Protein AF-A0A7S3SEY8-F1 (afdb_monomer)

Solvent-accessible surface area (backbone atoms only — not comparable to full-atom values): 10402 Å² total; per-residue (Å²): 142,84,90,78,82,76,70,74,65,59,60,56,53,54,56,50,50,53,52,50,51,50,54,51,48,56,42,51,52,51,42,38,56,40,55,75,61,44,50,60,60,82,94,43,72,36,66,86,46,73,69,23,38,51,37,48,41,54,36,39,53,42,51,52,50,37,36,57,74,66,63,53,74,80,52,78,58,72,66,57,74,76,48,55,73,80,64,38,70,77,48,90,78,73,65,93,74,75,49,58,66,61,56,49,56,34,71,59,67,52,61,45,51,72,57,99,86,44,80,42,68,53,51,73,65,54,52,51,26,16,53,46,28,50,52,31,46,51,53,39,53,53,48,37,53,42,36,61,49,30,73,39,94,85,45,93,51,75,59,71,49,72,66,56,54,51,49,37,51,43,48,30,41,43,24,45,43,58,48,72,101

Structure (mmCIF, N/CA/C/O backbone):
data_AF-A0A7S3SEY8-F1
#
_entry.id   AF-A0A7S3SEY8-F1
#
loop_
_atom_site.group_PDB
_atom_site.id
_atom_site.type_symbol
_atom_site.label_atom_id
_atom_site.label_alt_id
_atom_site.label_comp_id
_atom_site.label_asym_id
_atom_site.label_entity_id
_atom_site.label_seq_id
_atom_site.pdbx_PDB_ins_code
_atom_site.Cartn_x
_atom_site.Cartn_y
_atom_site.Cartn_z
_atom_site.occupancy
_atom_site.B_iso_or_equiv
_atom_site.auth_seq_id
_atom_site.auth_comp_id
_atom_site.auth_asym_id
_atom_site.auth_atom_id
_atom_site.pdbx_PDB_model_num
ATOM 1 N N . SER A 1 1 ? -48.570 -25.914 22.548 1.00 40.97 1 SER A N 1
ATOM 2 C CA . SER A 1 1 ? -47.730 -24.724 22.754 1.00 40.97 1 SER A CA 1
ATOM 3 C C . SER A 1 1 ? -46.275 -25.132 22.751 1.00 40.97 1 SER A C 1
ATOM 5 O O . SER A 1 1 ? -45.859 -25.809 23.677 1.00 40.97 1 SER A O 1
ATOM 7 N N . SER A 1 2 ? -45.524 -24.760 21.717 1.00 42.97 2 SER A N 1
ATOM 8 C CA . SER A 1 2 ? -44.065 -24.890 21.692 1.00 42.97 2 SER A CA 1
ATOM 9 C C . SER A 1 2 ? -43.512 -23.600 21.108 1.00 42.97 2 SER A C 1
ATOM 11 O O . SER A 1 2 ? -43.561 -23.389 19.902 1.00 42.97 2 SER A O 1
ATOM 13 N N . VAL A 1 3 ? -43.067 -22.711 21.992 1.00 48.44 3 VAL A N 1
ATOM 14 C CA . VAL A 1 3 ? -42.270 -21.536 21.642 1.00 48.44 3 VAL A CA 1
ATOM 15 C C . VAL A 1 3 ? -40.830 -21.961 21.896 1.00 48.44 3 VAL A C 1
ATOM 17 O O . VAL A 1 3 ? -40.406 -22.045 23.045 1.00 48.44 3 VAL A O 1
ATOM 20 N N . VAL A 1 4 ? -40.122 -22.358 20.839 1.00 53.72 4 VAL A N 1
ATOM 21 C CA . VAL A 1 4 ? -38.697 -22.697 20.906 1.00 53.72 4 VAL A CA 1
ATOM 22 C C . VAL A 1 4 ? -37.902 -21.460 20.501 1.00 53.72 4 VAL A C 1
ATOM 24 O O . VAL A 1 4 ? -38.115 -20.890 19.436 1.00 53.72 4 VAL A O 1
ATOM 27 N N . SER A 1 5 ? -37.032 -21.054 21.422 1.00 53.69 5 SER A N 1
ATOM 28 C CA . SER A 1 5 ? -36.064 -19.960 21.401 1.00 53.69 5 SER A CA 1
ATOM 29 C C . SER A 1 5 ? -35.460 -19.603 20.037 1.00 53.69 5 SER A C 1
ATOM 31 O O . SER A 1 5 ? -34.609 -20.323 19.526 1.00 53.69 5 SER A O 1
ATOM 33 N N . CYS A 1 6 ? -35.766 -18.399 19.544 1.00 53.47 6 CYS A N 1
ATOM 34 C CA . CYS A 1 6 ? -34.967 -17.695 18.527 1.00 53.47 6 CYS A CA 1
ATOM 35 C C . CYS A 1 6 ? -33.902 -16.755 19.137 1.00 53.47 6 CYS A C 1
ATOM 37 O O . CYS A 1 6 ? -33.170 -16.098 18.406 1.00 53.47 6 CYS A O 1
ATOM 39 N N . GLN A 1 7 ? -33.788 -16.673 20.469 1.00 48.88 7 GLN A N 1
ATOM 40 C CA . GLN A 1 7 ? -32.919 -15.693 21.143 1.00 48.88 7 GLN A CA 1
ATOM 41 C C . GLN A 1 7 ? -31.425 -16.076 21.187 1.00 48.88 7 GLN A C 1
ATOM 43 O O . GLN A 1 7 ? -30.593 -15.211 21.427 1.00 48.88 7 GLN A O 1
ATOM 48 N N . GLY A 1 8 ? -31.060 -17.334 20.906 1.00 45.97 8 GLY A N 1
ATOM 49 C CA . GLY A 1 8 ? -29.668 -17.804 21.005 1.00 45.97 8 GLY A CA 1
ATOM 50 C C . GLY A 1 8 ? -28.777 -17.524 19.787 1.00 45.97 8 GLY A C 1
ATOM 51 O O . GLY A 1 8 ? -27.559 -17.572 19.913 1.00 45.97 8 GLY A O 1
ATOM 52 N N . GLN A 1 9 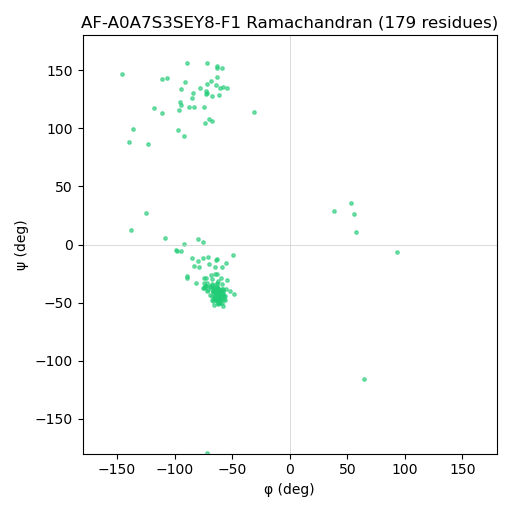? -29.346 -17.233 18.610 1.00 47.66 9 GLN A N 1
ATOM 53 C CA . GLN A 1 9 ? -28.552 -17.031 17.385 1.00 47.66 9 GLN A CA 1
ATOM 54 C C . GLN A 1 9 ? -28.118 -15.573 17.177 1.00 47.66 9 GLN A C 1
ATOM 56 O O . GLN A 1 9 ? -27.047 -15.351 16.627 1.00 47.66 9 GLN A O 1
ATOM 61 N N . ALA A 1 10 ? -28.889 -14.592 17.660 1.00 52.31 10 ALA A N 1
ATOM 62 C CA . ALA A 1 10 ? -28.561 -13.171 17.504 1.00 52.31 10 ALA A CA 1
ATOM 63 C C . ALA A 1 10 ? -27.359 -12.736 18.368 1.00 52.31 10 ALA A C 1
ATOM 65 O O . ALA A 1 10 ? -26.483 -12.019 17.887 1.00 52.31 10 ALA A O 1
ATOM 66 N N . GLN A 1 11 ? -27.264 -13.251 19.602 1.00 53.44 11 GLN A N 1
ATOM 67 C CA . GLN A 1 11 ? -26.202 -12.891 20.555 1.00 53.44 11 GLN A CA 1
ATOM 68 C C . GLN A 1 11 ? -24.804 -13.372 20.125 1.00 53.44 11 GLN A C 1
ATOM 70 O O . GLN A 1 11 ? -23.808 -12.727 20.441 1.00 53.44 11 GLN A O 1
ATOM 75 N N . GLY A 1 12 ? -24.714 -14.481 19.381 1.00 59.81 12 GLY A N 1
ATOM 76 C CA . GLY A 1 12 ? -23.440 -14.980 18.848 1.00 59.81 12 GLY A CA 1
ATOM 77 C C . GLY A 1 12 ? -22.896 -14.127 17.697 1.00 59.81 12 GLY A C 1
ATOM 78 O O . GLY A 1 12 ? -21.691 -13.917 17.600 1.00 59.81 12 GLY A O 1
ATOM 79 N N . THR A 1 13 ? -23.779 -13.592 16.850 1.00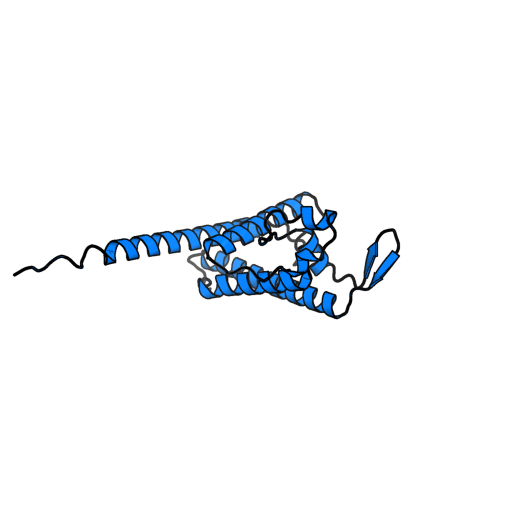 69.94 13 THR A N 1
ATOM 80 C CA . THR A 1 13 ? -23.402 -12.711 15.733 1.00 69.94 13 THR A CA 1
ATOM 81 C C . THR A 1 13 ? -22.947 -11.329 16.187 1.00 69.94 13 THR A C 1
ATOM 83 O O . THR A 1 13 ? -21.971 -10.827 15.640 1.00 69.94 13 THR A O 1
ATOM 86 N N . GLU A 1 14 ? -23.596 -10.734 17.190 1.00 71.50 14 GLU A N 1
ATOM 87 C CA . GLU A 1 14 ? -23.229 -9.402 17.699 1.00 71.50 14 GLU A CA 1
ATOM 88 C C . GLU A 1 14 ? -21.856 -9.418 18.386 1.00 71.50 14 GLU A C 1
ATOM 90 O O . GLU A 1 14 ? -20.984 -8.627 18.033 1.00 71.50 14 GLU A O 1
ATOM 95 N N . ALA A 1 15 ? -21.604 -10.389 19.273 1.00 75.38 15 ALA A N 1
ATOM 96 C CA . ALA A 1 15 ? -20.308 -10.529 19.943 1.00 75.38 15 ALA A CA 1
ATOM 97 C C . ALA A 1 15 ? -19.161 -10.826 18.958 1.00 75.38 15 ALA A C 1
ATOM 99 O O . ALA A 1 15 ? -18.031 -10.371 19.138 1.00 75.38 15 ALA A O 1
ATOM 100 N N . GLN A 1 16 ? -19.443 -11.578 17.890 1.00 74.38 16 GLN A N 1
ATOM 101 C CA . GLN A 1 16 ? -18.453 -11.867 16.857 1.00 74.38 16 GLN A CA 1
ATOM 102 C C . GLN A 1 16 ? -18.179 -10.654 15.958 1.00 74.38 16 GLN A C 1
ATOM 104 O O . GLN A 1 16 ? -17.034 -10.436 15.568 1.00 74.38 16 GLN A O 1
ATOM 109 N N . GLN A 1 17 ? -19.194 -9.840 15.659 1.00 74.75 17 GLN A N 1
ATOM 110 C CA . GLN A 1 17 ? -19.027 -8.580 14.930 1.00 74.75 17 GLN A CA 1
ATOM 111 C C . GLN A 1 17 ? -18.237 -7.549 15.741 1.00 74.75 17 GLN A C 1
ATOM 113 O O . GLN A 1 17 ? -17.359 -6.893 15.187 1.00 74.75 17 GLN A O 1
ATOM 118 N N . GLU A 1 18 ? -18.494 -7.442 17.043 1.00 80.44 18 GLU A N 1
ATOM 119 C CA . GLU A 1 18 ? -17.768 -6.536 17.938 1.00 80.44 18 GLU A CA 1
ATOM 120 C C . GLU A 1 18 ? -16.286 -6.927 18.063 1.00 80.44 18 GLU A C 1
ATOM 122 O O . GLU A 1 18 ? -15.402 -6.073 17.978 1.00 80.44 18 GLU A O 1
ATOM 127 N N . LEU A 1 19 ? -15.995 -8.229 18.160 1.00 82.75 19 LEU A N 1
ATOM 128 C CA . LEU A 1 19 ? -14.622 -8.738 18.168 1.00 82.75 19 LEU A CA 1
ATOM 129 C C . LEU A 1 19 ? -13.883 -8.445 16.854 1.00 82.75 19 LEU A C 1
ATOM 131 O O . LEU A 1 19 ? -12.725 -8.031 16.888 1.00 82.75 19 LEU A O 1
ATOM 135 N N . LEU A 1 20 ? -14.543 -8.648 15.709 1.00 80.25 20 LEU A N 1
ATOM 136 C CA . LEU A 1 20 ? -13.979 -8.332 14.392 1.00 80.25 20 LEU A CA 1
ATOM 137 C C . LEU A 1 20 ? -13.719 -6.832 14.247 1.00 80.25 20 LEU A C 1
ATOM 139 O O . LEU A 1 20 ? -12.658 -6.434 13.779 1.00 80.25 20 LEU A O 1
ATOM 143 N N . HIS A 1 21 ? -14.655 -5.997 14.694 1.00 83.19 21 HIS A N 1
ATOM 144 C CA . HIS A 1 21 ? -14.494 -4.551 14.646 1.00 83.19 21 HIS A CA 1
ATOM 145 C C . HIS A 1 21 ? -13.310 -4.079 15.496 1.00 83.19 21 HIS A C 1
ATOM 147 O O . HIS A 1 21 ? -12.497 -3.284 15.030 1.00 83.19 21 HIS A O 1
ATOM 153 N N . LYS A 1 22 ? -13.158 -4.625 16.708 1.00 86.81 22 LYS A N 1
ATOM 154 C CA . LYS A 1 22 ? -12.003 -4.342 17.566 1.00 86.81 22 LYS A CA 1
ATOM 155 C C . LYS A 1 22 ? -10.687 -4.750 16.903 1.00 86.81 22 LYS A C 1
ATOM 157 O O . LYS A 1 22 ? -9.745 -3.972 16.872 1.00 86.81 22 LYS A O 1
ATOM 162 N N . GLN A 1 23 ? -10.647 -5.943 16.318 1.00 87.19 23 GLN A N 1
ATOM 163 C CA . GLN A 1 23 ? -9.493 -6.440 15.571 1.00 87.19 23 GLN A CA 1
ATOM 164 C C . GLN A 1 23 ? -9.098 -5.523 14.401 1.00 87.19 23 GLN A C 1
ATOM 166 O O . GLN A 1 23 ? -7.910 -5.337 14.141 1.00 87.19 23 GLN A O 1
ATOM 171 N N . GLU A 1 24 ? -10.078 -4.955 13.697 1.00 87.00 24 GLU A N 1
ATOM 172 C CA . GLU A 1 24 ? -9.841 -3.988 12.621 1.00 87.00 24 GLU A CA 1
ATOM 173 C C . GLU A 1 24 ? -9.312 -2.644 13.138 1.00 87.00 24 GLU A C 1
ATOM 175 O O . GLU A 1 24 ? -8.467 -2.040 12.486 1.00 87.00 24 GLU A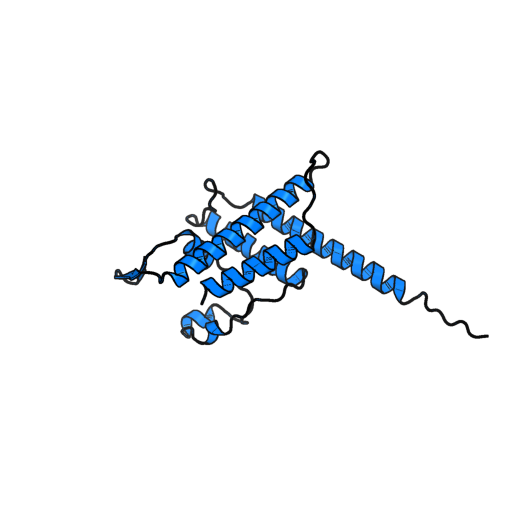 O 1
ATOM 180 N N . ILE A 1 25 ? -9.766 -2.180 14.303 1.00 87.19 25 ILE A N 1
ATOM 181 C CA . ILE A 1 25 ? -9.222 -0.973 14.938 1.00 87.19 25 ILE A CA 1
ATOM 182 C C . ILE A 1 25 ? -7.768 -1.215 15.357 1.00 87.19 25 ILE A C 1
ATOM 184 O O . ILE A 1 25 ? -6.888 -0.468 14.932 1.00 87.19 25 ILE A O 1
ATOM 188 N N . ASP A 1 26 ? -7.504 -2.302 16.089 1.00 89.94 26 ASP A N 1
ATOM 189 C CA . ASP A 1 26 ? -6.174 -2.640 16.611 1.00 89.94 26 ASP A CA 1
ATOM 190 C C . ASP A 1 26 ? -5.120 -2.709 15.483 1.00 89.94 26 ASP A C 1
ATOM 192 O O . ASP A 1 26 ? -3.972 -2.285 15.650 1.00 89.94 26 ASP A O 1
ATOM 196 N N . ILE A 1 27 ? -5.486 -3.237 14.304 1.00 89.94 27 ILE A N 1
ATOM 197 C CA . ILE A 1 27 ? -4.544 -3.343 13.180 1.00 89.94 27 ILE A CA 1
ATOM 198 C C . ILE A 1 27 ? -4.274 -1.996 12.499 1.00 89.94 27 ILE A C 1
ATOM 200 O O . ILE A 1 27 ? -3.151 -1.767 12.048 1.00 89.94 27 ILE A O 1
ATOM 204 N N . VAL A 1 28 ? -5.259 -1.092 12.449 1.00 89.00 28 VAL A N 1
ATOM 205 C CA . VAL A 1 28 ? -5.076 0.263 11.902 1.00 89.00 28 VAL A CA 1
ATOM 206 C C . VAL A 1 28 ? -4.293 1.143 12.877 1.00 89.00 28 VAL A C 1
ATOM 208 O O . VAL A 1 28 ? -3.418 1.891 12.446 1.00 89.00 28 VAL A O 1
ATOM 211 N N . GLU A 1 29 ? -4.513 1.002 14.184 1.00 90.38 29 GLU A N 1
ATOM 212 C CA . GLU A 1 29 ? -3.685 1.651 15.206 1.00 90.38 29 GLU A CA 1
ATOM 213 C C . GLU A 1 29 ? -2.228 1.197 15.102 1.00 90.38 29 GLU A C 1
ATOM 215 O O . GLU A 1 29 ? -1.320 2.022 15.006 1.00 90.38 29 GLU A O 1
ATOM 220 N N . ARG A 1 30 ? -1.992 -0.116 14.991 1.00 90.12 30 ARG A N 1
ATOM 221 C CA . ARG A 1 30 ? -0.646 -0.652 14.759 1.00 90.12 30 ARG A CA 1
ATOM 222 C C . ARG A 1 30 ? -0.023 -0.103 13.475 1.00 90.12 30 ARG A C 1
ATOM 224 O O . ARG A 1 30 ? 1.174 0.183 13.452 1.00 90.12 30 ARG A O 1
ATOM 231 N N . LEU A 1 31 ? -0.807 0.037 12.406 1.00 90.19 31 LEU A N 1
ATOM 232 C CA . LEU A 1 31 ? -0.351 0.632 11.152 1.00 90.19 31 LEU A CA 1
ATOM 233 C C . LEU A 1 31 ? 0.099 2.087 11.358 1.00 90.19 31 LEU A C 1
ATOM 235 O O . LEU A 1 31 ? 1.168 2.470 10.882 1.00 90.19 31 LEU A O 1
ATOM 239 N N . ALA A 1 32 ? -0.681 2.868 12.104 1.00 90.06 32 ALA A N 1
ATOM 240 C CA . ALA A 1 32 ? -0.369 4.250 12.448 1.00 90.06 32 ALA A CA 1
ATOM 241 C C . ALA A 1 32 ? 0.891 4.380 13.316 1.00 90.06 32 ALA A C 1
ATOM 243 O O . ALA A 1 32 ? 1.733 5.243 13.061 1.00 90.06 32 ALA A O 1
ATOM 244 N N . GLU A 1 33 ? 1.083 3.480 14.280 1.00 89.38 33 GLU A N 1
ATOM 245 C CA . GLU A 1 33 ? 2.307 3.421 15.081 1.00 89.38 33 GLU A CA 1
ATOM 246 C C . GLU A 1 33 ? 3.546 3.116 14.232 1.00 89.38 33 GLU A C 1
ATOM 248 O O . GLU A 1 33 ? 4.593 3.734 14.430 1.00 89.38 33 GLU A O 1
ATOM 253 N N . GLN A 1 34 ? 3.453 2.162 13.295 1.00 89.25 34 GLN A N 1
ATOM 254 C CA . GLN A 1 34 ? 4.572 1.848 12.400 1.00 89.25 34 GLN A CA 1
ATOM 255 C C . GLN A 1 34 ? 4.869 3.008 11.451 1.00 89.25 34 GLN A C 1
ATOM 257 O O . GLN A 1 34 ? 6.037 3.313 11.222 1.00 89.25 34 GLN A O 1
ATOM 262 N N . TYR A 1 35 ? 3.835 3.689 10.952 1.00 88.25 35 TYR A N 1
ATOM 263 C CA . TYR A 1 35 ? 4.004 4.892 10.143 1.00 88.25 35 TYR A CA 1
ATOM 264 C C . TYR A 1 35 ? 4.778 5.982 10.899 1.00 88.25 35 TYR A C 1
ATOM 266 O O . TYR A 1 35 ? 5.713 6.561 10.355 1.00 88.25 35 TYR A O 1
ATOM 274 N N . GLY A 1 36 ? 4.466 6.207 12.181 1.00 84.81 36 GLY A N 1
ATOM 275 C CA . GLY A 1 36 ? 5.178 7.173 13.027 1.00 84.81 36 GLY A CA 1
ATOM 276 C C . GLY A 1 36 ? 6.660 6.851 13.277 1.00 84.81 36 GLY A C 1
ATOM 277 O O . GLY A 1 36 ? 7.389 7.704 13.778 1.00 84.81 36 GLY A O 1
ATOM 278 N N . ARG A 1 37 ? 7.117 5.639 12.937 1.00 85.69 37 ARG A N 1
ATOM 279 C CA . ARG A 1 37 ? 8.521 5.206 13.044 1.00 85.69 37 ARG A CA 1
ATOM 280 C C . ARG A 1 37 ? 9.281 5.294 11.725 1.00 85.69 37 ARG A C 1
ATOM 282 O O . ARG A 1 37 ? 10.477 5.007 11.715 1.00 85.69 37 ARG A O 1
ATOM 289 N N . LEU A 1 38 ? 8.614 5.638 10.623 1.00 84.50 38 LEU A N 1
ATOM 290 C CA . LEU A 1 38 ? 9.285 5.776 9.338 1.00 84.50 38 LEU A CA 1
ATOM 291 C C . LEU A 1 38 ? 10.239 6.978 9.380 1.00 84.50 38 LEU A C 1
ATOM 293 O O . LEU A 1 38 ? 9.809 8.079 9.735 1.00 84.50 38 LEU A O 1
ATOM 297 N N . PRO A 1 39 ? 11.517 6.805 9.006 1.00 75.19 39 PRO A N 1
ATOM 298 C CA . PRO A 1 39 ? 12.402 7.934 8.787 1.00 75.19 39 PRO A CA 1
ATOM 299 C C . PRO A 1 39 ? 11.936 8.655 7.520 1.00 75.19 39 PRO A C 1
ATOM 301 O O . PRO A 1 39 ? 12.027 8.135 6.407 1.00 75.19 39 PRO A O 1
ATOM 304 N N . LEU A 1 40 ? 11.356 9.836 7.705 1.00 73.25 40 LEU A N 1
ATOM 305 C CA . LEU A 1 40 ? 10.937 10.704 6.612 1.00 73.25 40 LEU A CA 1
ATOM 306 C C . LEU A 1 40 ? 12.059 11.709 6.340 1.00 73.25 40 LEU A C 1
ATOM 308 O O . LEU A 1 40 ? 12.409 12.493 7.223 1.00 73.25 40 LEU A O 1
ATOM 312 N N . ASP A 1 41 ? 12.603 11.695 5.125 1.00 61.97 41 ASP A N 1
ATOM 313 C CA . ASP A 1 41 ? 13.446 12.775 4.616 1.00 61.97 41 ASP A CA 1
ATOM 314 C C . ASP A 1 41 ? 12.545 13.768 3.866 1.00 61.97 41 ASP A C 1
ATOM 316 O O . ASP A 1 41 ? 12.153 13.576 2.709 1.00 61.97 41 ASP A O 1
ATOM 320 N N . GLY A 1 42 ? 12.087 14.794 4.585 1.00 64.31 42 GLY A N 1
ATOM 321 C CA . GLY A 1 42 ? 11.050 15.698 4.091 1.00 64.31 42 GLY A CA 1
ATOM 322 C C . GLY A 1 42 ? 9.713 14.977 3.872 1.00 64.31 42 GLY A C 1
ATOM 323 O O . GLY A 1 42 ? 9.087 14.524 4.827 1.00 64.31 42 GLY A O 1
ATOM 324 N N . SER A 1 43 ? 9.248 14.913 2.618 1.00 57.50 43 SER A N 1
ATOM 325 C CA . SER A 1 43 ? 8.000 14.234 2.224 1.00 57.50 43 SER A CA 1
ATOM 326 C C . SER A 1 43 ? 8.205 12.817 1.680 1.00 57.50 43 SER A C 1
ATOM 328 O O . SER A 1 43 ? 7.220 12.147 1.377 1.00 57.50 43 SER A O 1
ATOM 330 N N . SER A 1 44 ? 9.455 12.378 1.507 1.00 64.12 44 SER A N 1
ATOM 331 C CA . SER A 1 44 ? 9.790 11.060 0.970 1.00 64.12 44 SER A CA 1
ATOM 332 C C . SER A 1 44 ? 10.304 10.161 2.084 1.00 64.12 44 SER A C 1
ATOM 334 O O . SER A 1 44 ? 10.992 10.611 2.998 1.00 64.12 44 SER A O 1
ATOM 336 N N . THR A 1 45 ? 9.971 8.876 2.030 1.00 68.81 45 THR A N 1
ATOM 337 C CA . THR A 1 45 ? 10.530 7.914 2.978 1.00 68.81 45 THR A CA 1
ATOM 338 C C . THR A 1 45 ? 11.996 7.664 2.640 1.00 68.81 45 THR A C 1
ATOM 340 O O . THR A 1 45 ? 12.320 7.443 1.472 1.00 68.81 45 THR A O 1
ATOM 343 N N . ASP A 1 46 ? 12.877 7.712 3.642 1.00 71.88 46 ASP A N 1
ATOM 344 C CA . ASP A 1 46 ? 14.278 7.344 3.459 1.00 71.88 46 ASP A CA 1
ATOM 345 C C . ASP A 1 46 ? 14.355 5.837 3.187 1.00 71.88 46 ASP A C 1
ATOM 347 O O . ASP A 1 46 ? 14.129 5.008 4.065 1.00 71.88 46 ASP A O 1
ATOM 351 N N . VAL A 1 47 ? 14.620 5.490 1.931 1.00 70.38 47 VAL A N 1
ATOM 352 C CA . VAL A 1 47 ? 14.899 4.125 1.465 1.00 70.38 47 VAL A CA 1
ATOM 353 C C . VAL A 1 47 ? 16.377 3.947 1.101 1.00 70.38 47 VAL A C 1
ATOM 355 O O . VAL A 1 47 ? 16.757 2.901 0.587 1.00 70.38 47 VAL A O 1
ATOM 358 N N . GLY A 1 48 ? 17.219 4.958 1.346 1.00 67.62 48 GLY A N 1
ATOM 359 C CA . GLY A 1 48 ? 18.649 4.922 1.038 1.00 67.62 48 GLY A CA 1
ATOM 360 C C . GLY A 1 48 ? 19.505 4.355 2.173 1.00 67.62 48 GLY A C 1
ATOM 361 O O . GLY A 1 48 ? 20.570 3.797 1.909 1.00 67.62 48 GLY A O 1
ATOM 362 N N . SER A 1 49 ? 19.048 4.475 3.423 1.00 79.19 49 SER A N 1
ATOM 363 C CA . SER A 1 49 ? 19.700 3.889 4.603 1.00 79.19 49 SER A CA 1
ATOM 364 C C . SER A 1 49 ? 19.221 2.460 4.902 1.00 79.19 49 SER A C 1
ATOM 366 O O . SER A 1 49 ? 18.118 2.054 4.521 1.00 79.19 49 SER A O 1
ATOM 368 N N . GLU A 1 50 ? 20.046 1.676 5.608 1.00 82.56 50 GLU A N 1
ATOM 369 C CA . GLU A 1 50 ? 19.675 0.327 6.068 1.00 82.56 50 GLU A CA 1
ATOM 370 C C . GLU A 1 50 ? 18.506 0.394 7.063 1.00 82.56 50 GLU A C 1
ATOM 372 O O . GLU A 1 50 ? 17.543 -0.371 6.962 1.00 82.56 50 GLU A O 1
ATOM 377 N N . GLU A 1 51 ? 18.542 1.373 7.969 1.00 83.06 51 GLU A N 1
ATOM 378 C CA . GLU A 1 51 ? 17.492 1.642 8.947 1.00 83.06 51 GLU A CA 1
ATOM 379 C C . GLU A 1 51 ? 16.173 2.036 8.269 1.00 83.06 51 GLU A C 1
ATOM 381 O O . GLU A 1 51 ? 15.104 1.550 8.651 1.00 83.06 51 GLU A O 1
ATOM 386 N N . GLY A 1 52 ? 16.244 2.873 7.232 1.00 83.56 52 GLY A N 1
ATOM 387 C CA . GLY A 1 52 ? 15.099 3.278 6.426 1.00 83.56 52 GLY A CA 1
ATOM 388 C C . GLY A 1 52 ? 14.464 2.118 5.673 1.00 83.56 52 GLY A C 1
ATOM 389 O O . GLY A 1 52 ? 13.259 1.876 5.794 1.00 83.56 52 GLY A O 1
ATOM 390 N N . CYS A 1 53 ? 15.282 1.306 4.999 1.00 84.31 53 CYS A N 1
ATOM 391 C CA . CYS A 1 53 ? 14.825 0.080 4.349 1.00 84.31 53 CYS A CA 1
ATOM 392 C C . CYS A 1 53 ? 14.121 -0.867 5.330 1.00 84.31 53 CYS A C 1
ATOM 394 O O . CYS A 1 53 ? 13.056 -1.409 5.021 1.00 84.31 53 CYS A O 1
ATOM 396 N N . GLN A 1 54 ? 14.687 -1.058 6.524 1.00 87.31 54 GLN A N 1
ATOM 397 C CA . GLN A 1 54 ? 14.094 -1.916 7.546 1.00 87.31 54 GLN A CA 1
ATOM 398 C C . GLN A 1 54 ? 12.752 -1.363 8.047 1.00 87.31 54 GLN A C 1
ATOM 400 O O . GLN A 1 54 ? 11.778 -2.115 8.148 1.00 87.31 54 GLN A O 1
ATOM 405 N N . ALA A 1 55 ? 12.677 -0.061 8.336 1.00 87.81 55 ALA A N 1
ATOM 406 C CA . ALA A 1 55 ? 11.456 0.592 8.801 1.00 87.81 55 ALA A CA 1
ATOM 407 C C . ALA A 1 55 ? 10.329 0.499 7.761 1.00 87.81 55 ALA A C 1
ATOM 409 O O . ALA A 1 55 ? 9.212 0.088 8.093 1.00 87.81 55 ALA A O 1
ATOM 410 N N . VAL A 1 56 ? 10.635 0.781 6.490 1.00 90.19 56 VAL A N 1
ATOM 411 C CA . VAL A 1 56 ? 9.688 0.622 5.377 1.00 90.19 56 VAL A CA 1
ATOM 412 C C .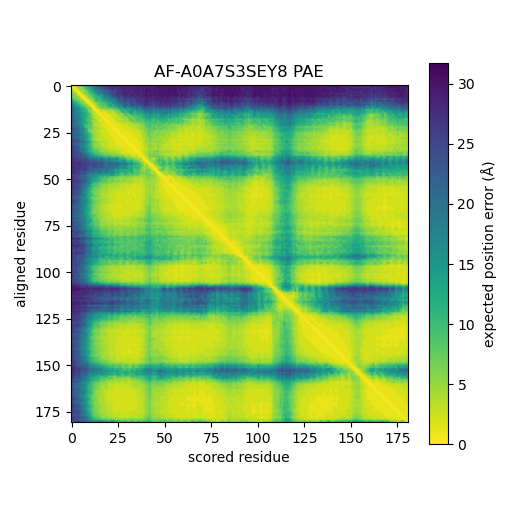 VAL A 1 56 ? 9.249 -0.829 5.244 1.00 90.19 56 VAL A C 1
ATOM 414 O O . VAL A 1 56 ? 8.055 -1.092 5.139 1.00 90.19 56 VAL A O 1
ATOM 417 N N . GLY A 1 57 ? 10.173 -1.789 5.318 1.00 90.75 57 GLY A N 1
ATOM 418 C CA . GLY A 1 57 ? 9.845 -3.214 5.251 1.00 90.75 57 GLY A CA 1
ATOM 419 C C . GLY A 1 57 ? 8.861 -3.660 6.341 1.00 90.75 57 GLY A C 1
ATOM 420 O O . GLY A 1 57 ? 7.905 -4.389 6.060 1.00 90.75 57 GLY A O 1
ATOM 421 N N . MET A 1 58 ? 9.036 -3.181 7.577 1.00 91.06 58 MET A N 1
ATOM 422 C CA . MET A 1 58 ? 8.106 -3.460 8.682 1.00 91.06 58 MET A CA 1
ATOM 423 C C . MET A 1 58 ? 6.731 -2.821 8.463 1.00 91.06 58 MET A C 1
ATOM 425 O O . MET A 1 58 ? 5.700 -3.445 8.742 1.00 91.06 58 MET A O 1
ATOM 429 N N . PHE A 1 59 ? 6.701 -1.594 7.944 1.00 92.81 59 PHE A N 1
ATOM 430 C CA . PHE A 1 59 ? 5.455 -0.907 7.623 1.00 92.81 59 PHE A CA 1
ATOM 431 C C . PHE A 1 59 ? 4.697 -1.602 6.481 1.00 92.81 59 PHE A C 1
ATOM 433 O O . PHE A 1 59 ? 3.510 -1.886 6.624 1.00 92.81 59 PHE A O 1
ATOM 440 N N . LEU A 1 60 ? 5.385 -1.979 5.400 1.00 93.69 60 LEU A N 1
ATOM 441 C CA . LEU A 1 60 ? 4.814 -2.732 4.278 1.00 93.69 60 LEU A CA 1
ATOM 442 C C . LEU A 1 60 ? 4.262 -4.096 4.718 1.00 93.69 60 LEU A C 1
ATOM 444 O O . LEU A 1 60 ? 3.159 -4.474 4.322 1.00 93.69 60 LEU A O 1
ATOM 448 N N . SER A 1 61 ? 4.972 -4.797 5.605 1.00 92.19 61 SER A N 1
ATOM 449 C CA . SER A 1 61 ? 4.478 -6.047 6.202 1.00 92.19 61 SER A CA 1
ATOM 450 C C . SER A 1 61 ? 3.208 -5.817 7.029 1.00 92.19 61 SER A C 1
ATOM 452 O O . SER A 1 61 ? 2.272 -6.613 6.996 1.00 92.19 61 SER A O 1
ATOM 454 N N . SER A 1 62 ? 3.140 -4.699 7.756 1.00 92.88 62 SER A N 1
ATOM 455 C CA . SER A 1 62 ? 1.955 -4.330 8.541 1.00 92.88 62 SER A CA 1
ATOM 456 C C . SER A 1 62 ? 0.768 -3.950 7.649 1.00 92.88 62 SER A C 1
ATOM 458 O O . SER A 1 62 ? -0.363 -4.310 7.970 1.00 92.88 62 SER A O 1
ATOM 460 N N . LEU A 1 63 ? 1.009 -3.305 6.501 1.00 94.25 63 LEU A N 1
ATOM 461 C CA . LEU A 1 63 ? -0.019 -3.054 5.484 1.00 94.25 63 LEU A CA 1
ATOM 462 C C . LEU A 1 63 ? -0.597 -4.345 4.916 1.00 94.25 63 LEU A C 1
ATOM 464 O O . LEU A 1 63 ? -1.807 -4.447 4.710 1.00 94.25 63 LEU A O 1
ATOM 468 N N . GLU A 1 64 ? 0.257 -5.331 4.656 1.00 93.62 64 GLU A N 1
ATOM 469 C CA . GLU A 1 64 ? -0.191 -6.627 4.166 1.00 93.62 64 GLU A CA 1
ATOM 470 C C . GLU A 1 64 ? -1.102 -7.319 5.185 1.00 93.62 64 GLU A C 1
ATOM 472 O O . GLU A 1 64 ? -2.205 -7.745 4.831 1.00 93.62 64 GLU A O 1
ATOM 477 N N . LEU A 1 65 ? -0.683 -7.351 6.454 1.00 92.25 65 LEU A N 1
ATOM 478 C CA . LEU A 1 65 ? -1.477 -7.895 7.556 1.00 92.25 65 LEU A CA 1
ATOM 479 C C . LEU A 1 65 ? -2.809 -7.153 7.717 1.00 92.25 65 LEU A C 1
ATOM 481 O O . LEU A 1 65 ? -3.848 -7.802 7.827 1.00 92.25 65 LEU A O 1
ATOM 485 N N . ALA A 1 66 ? -2.811 -5.818 7.651 1.00 93.62 66 ALA A N 1
ATOM 486 C CA . ALA A 1 66 ? -4.035 -5.017 7.688 1.00 93.62 66 ALA A CA 1
ATOM 487 C C . AL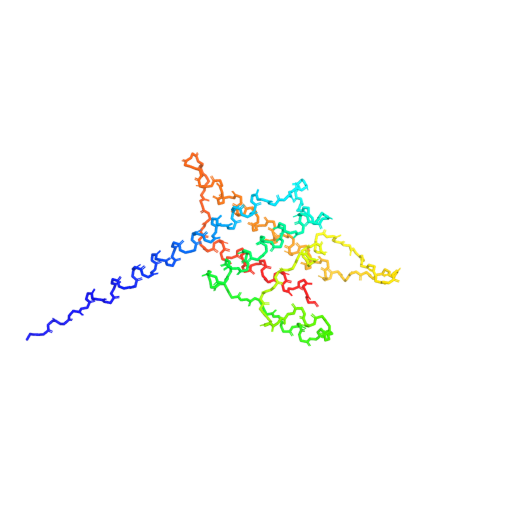A A 1 66 ? -4.989 -5.390 6.547 1.00 93.62 66 ALA A C 1
ATOM 489 O O . ALA A 1 66 ? -6.170 -5.652 6.773 1.00 93.62 66 ALA A O 1
ATOM 490 N N . ALA A 1 67 ? -4.480 -5.505 5.320 1.00 94.44 67 ALA A N 1
ATOM 491 C CA . ALA A 1 67 ? -5.287 -5.895 4.171 1.00 94.44 67 ALA A CA 1
ATOM 492 C C . ALA A 1 67 ? -5.835 -7.330 4.289 1.00 94.44 67 ALA A C 1
ATOM 494 O O . ALA A 1 67 ? -6.961 -7.591 3.864 1.00 94.44 67 ALA A O 1
ATOM 495 N N . GLN A 1 68 ? -5.071 -8.266 4.858 1.00 92.31 68 GLN A N 1
ATOM 496 C CA . GLN A 1 68 ? -5.544 -9.626 5.137 1.00 92.31 68 GLN A CA 1
ATOM 497 C C . GLN A 1 68 ? -6.646 -9.629 6.209 1.00 92.31 68 GLN A C 1
ATOM 499 O O . GLN A 1 68 ? -7.708 -10.213 5.996 1.00 92.31 68 GLN A O 1
ATOM 504 N N . GLN A 1 69 ? -6.424 -8.936 7.326 1.00 92.38 69 GLN A N 1
ATOM 505 C CA . GLN A 1 69 ? -7.333 -8.901 8.471 1.00 92.38 69 GLN A CA 1
ATOM 506 C C . GLN A 1 69 ? -8.653 -8.188 8.156 1.00 92.38 69 GLN A C 1
ATOM 508 O O . GLN A 1 69 ? -9.714 -8.648 8.565 1.00 92.38 69 GLN A O 1
ATOM 513 N N . MET A 1 70 ? -8.609 -7.130 7.343 1.00 91.75 70 MET A N 1
ATOM 514 C CA . MET A 1 70 ? -9.802 -6.428 6.852 1.00 91.75 70 MET A CA 1
ATOM 515 C C . MET A 1 70 ? -10.492 -7.136 5.671 1.00 91.75 70 MET A C 1
ATOM 517 O O . MET A 1 70 ? -11.440 -6.593 5.090 1.00 91.75 70 MET A O 1
ATOM 521 N N . ALA A 1 71 ? -10.013 -8.330 5.295 1.00 92.31 71 ALA A N 1
ATOM 522 C CA . ALA A 1 71 ? -10.500 -9.133 4.176 1.00 92.31 71 ALA A CA 1
ATOM 523 C C . ALA A 1 71 ? -10.540 -8.368 2.840 1.00 92.31 71 ALA A C 1
ATOM 525 O O . ALA A 1 71 ? -11.423 -8.574 2.002 1.00 92.31 71 ALA A O 1
ATOM 526 N N . VAL A 1 72 ? -9.567 -7.480 2.621 1.00 94.06 72 VAL A N 1
ATOM 527 C CA . VAL A 1 72 ? -9.384 -6.813 1.333 1.00 94.06 72 VAL A CA 1
ATOM 528 C C . VAL A 1 72 ? -9.032 -7.880 0.300 1.00 94.06 72 VAL A C 1
ATOM 530 O O . VAL A 1 72 ? -8.241 -8.785 0.570 1.00 94.06 72 VAL A O 1
ATOM 533 N N . ARG A 1 73 ? -9.618 -7.807 -0.897 1.00 92.62 73 ARG A N 1
ATOM 534 C CA . ARG A 1 73 ? -9.301 -8.733 -1.991 1.00 92.62 73 ARG A CA 1
ATOM 535 C C . ARG A 1 73 ? -7.984 -8.336 -2.647 1.00 92.62 73 ARG A C 1
ATOM 537 O O . ARG A 1 73 ? -7.768 -7.162 -2.914 1.00 92.62 73 ARG A O 1
ATOM 544 N N . ALA A 1 74 ? -7.114 -9.311 -2.908 1.00 93.62 74 ALA A N 1
ATOM 545 C CA . ALA A 1 74 ? -5.847 -9.054 -3.582 1.00 93.62 74 ALA A CA 1
ATOM 546 C C . ALA A 1 74 ? -6.046 -8.729 -5.072 1.00 93.62 74 ALA A C 1
ATOM 548 O O . ALA A 1 74 ? -6.834 -9.398 -5.752 1.00 93.62 74 ALA A O 1
ATOM 549 N N . ALA A 1 75 ? -5.312 -7.740 -5.575 1.00 94.44 75 ALA A N 1
ATOM 550 C CA . ALA A 1 75 ? -5.213 -7.443 -6.995 1.00 94.44 75 ALA A CA 1
ATOM 551 C C . ALA A 1 75 ? -4.562 -8.623 -7.753 1.00 94.44 75 ALA A C 1
ATOM 553 O O . ALA A 1 75 ? -3.665 -9.283 -7.206 1.00 94.44 75 ALA A O 1
ATOM 554 N N . PRO A 1 76 ? -4.999 -8.920 -8.994 1.00 91.44 76 PRO A N 1
ATOM 555 C CA . PRO A 1 76 ? -4.463 -10.031 -9.775 1.00 91.44 76 PRO A CA 1
ATOM 556 C C . PRO A 1 76 ? -2.961 -9.890 -10.043 1.00 91.44 76 PRO A C 1
ATOM 558 O O . PRO A 1 76 ? -2.492 -8.837 -10.458 1.00 91.44 76 PRO A O 1
ATOM 561 N N . ARG A 1 77 ? -2.221 -10.987 -9.857 1.00 91.38 77 ARG A N 1
ATOM 562 C CA . ARG A 1 77 ? -0.760 -11.070 -10.052 1.00 91.38 77 ARG A CA 1
ATOM 563 C C . ARG A 1 77 ? -0.358 -12.174 -11.026 1.00 91.38 77 ARG A C 1
ATOM 565 O O . ARG A 1 77 ? 0.730 -12.735 -10.951 1.00 91.38 77 ARG A O 1
ATOM 572 N N . THR A 1 78 ? -1.253 -12.523 -11.949 1.00 88.56 78 THR A N 1
ATOM 573 C CA . THR A 1 78 ? -1.032 -13.602 -12.926 1.00 88.56 78 THR A CA 1
ATOM 574 C C . THR A 1 78 ? 0.140 -13.317 -13.861 1.00 88.56 78 THR A C 1
ATOM 576 O O . THR A 1 78 ? 0.770 -14.262 -14.331 1.00 88.56 78 THR A O 1
ATOM 579 N N . TYR A 1 79 ? 0.485 -12.045 -14.087 1.00 86.44 79 TYR A N 1
ATOM 580 C CA . TYR A 1 79 ? 1.675 -11.658 -14.849 1.00 86.44 79 TYR A CA 1
ATOM 581 C C . TYR A 1 79 ? 2.965 -12.189 -14.221 1.00 86.44 79 TYR A C 1
ATOM 583 O O . TYR A 1 79 ? 3.875 -12.553 -14.950 1.00 86.44 79 TYR A O 1
ATOM 591 N N . ARG A 1 80 ? 3.029 -12.382 -12.894 1.00 88.31 80 ARG A N 1
ATOM 592 C CA . ARG A 1 80 ? 4.228 -12.926 -12.240 1.00 88.31 80 ARG A CA 1
ATOM 593 C C . ARG A 1 80 ? 4.602 -14.321 -12.778 1.00 88.31 80 ARG A C 1
ATOM 595 O O . ARG A 1 80 ? 5.735 -14.768 -12.623 1.00 88.31 80 ARG A O 1
ATOM 602 N N . THR A 1 81 ? 3.672 -15.039 -13.419 1.00 85.69 81 THR A N 1
ATOM 603 C CA . THR A 1 81 ? 3.954 -16.336 -14.060 1.00 85.69 81 THR A CA 1
ATOM 604 C C . THR A 1 81 ? 4.929 -16.230 -15.234 1.00 85.69 81 THR A C 1
ATOM 606 O O . THR A 1 81 ? 5.633 -17.208 -15.509 1.00 85.69 81 THR A O 1
ATOM 609 N N . THR A 1 82 ? 5.018 -15.062 -15.877 1.00 86.38 82 THR A N 1
ATOM 610 C CA . THR A 1 82 ? 5.910 -14.788 -17.014 1.00 86.38 82 THR A CA 1
ATOM 611 C C . THR A 1 82 ? 7.321 -14.391 -16.576 1.00 86.38 82 THR A C 1
ATOM 613 O O . THR A 1 82 ? 8.238 -14.390 -17.397 1.00 86.38 82 THR A O 1
ATOM 616 N N . PHE A 1 83 ? 7.522 -14.108 -15.286 1.00 84.00 83 PHE A N 1
ATOM 617 C CA . PHE A 1 83 ? 8.826 -13.765 -14.735 1.00 84.00 83 PHE A CA 1
ATOM 618 C C . PHE A 1 83 ? 9.838 -14.908 -14.868 1.00 84.00 83 PHE A C 1
ATOM 620 O O . PHE A 1 83 ? 9.496 -16.098 -14.884 1.00 84.00 83 PHE A O 1
ATOM 627 N N . SER A 1 84 ? 11.123 -14.539 -14.910 1.00 83.81 84 SER A N 1
ATOM 628 C CA . SER A 1 84 ? 12.220 -15.508 -14.915 1.00 83.81 84 SER A CA 1
ATOM 629 C C . SER A 1 84 ? 12.167 -16.404 -13.663 1.00 83.81 84 SER A C 1
ATOM 631 O O . SER A 1 84 ? 11.694 -15.965 -12.611 1.00 83.81 84 SER A O 1
ATOM 633 N N . PRO A 1 85 ? 12.661 -17.657 -13.717 1.00 84.00 85 PRO A N 1
ATOM 634 C CA . PRO A 1 85 ? 12.657 -18.553 -12.558 1.00 84.00 85 PRO A CA 1
ATOM 635 C C . PRO A 1 85 ? 13.274 -17.940 -11.291 1.00 84.00 85 PRO A C 1
ATOM 637 O O . PRO A 1 85 ? 12.702 -18.090 -10.215 1.00 84.00 85 PRO A O 1
ATOM 640 N N . ASN A 1 86 ? 14.375 -17.194 -11.436 1.00 78.81 86 ASN A N 1
ATOM 641 C CA . ASN A 1 86 ? 15.064 -16.529 -10.325 1.00 78.81 86 ASN A CA 1
ATOM 642 C C . ASN A 1 86 ? 14.231 -15.402 -9.704 1.00 78.81 86 ASN A C 1
ATOM 644 O O . ASN A 1 86 ? 14.306 -15.161 -8.506 1.00 78.81 86 ASN A O 1
ATOM 648 N N . TYR A 1 87 ? 13.437 -14.696 -10.509 1.00 76.94 87 TYR A N 1
ATOM 649 C CA . TYR A 1 87 ? 12.582 -13.633 -9.991 1.00 76.94 87 TYR A CA 1
ATOM 650 C C . TYR A 1 87 ? 11.293 -14.208 -9.385 1.00 76.94 87 TYR A C 1
ATOM 652 O O . TYR A 1 87 ? 10.828 -13.742 -8.349 1.00 76.94 87 TYR A O 1
ATOM 660 N N . ARG A 1 88 ? 10.764 -15.311 -9.939 1.00 82.62 88 ARG A N 1
ATOM 661 C CA . ARG A 1 88 ? 9.621 -16.037 -9.355 1.00 82.62 88 ARG A CA 1
ATOM 662 C C . ARG A 1 88 ? 9.908 -16.618 -7.973 1.00 82.62 88 ARG A C 1
ATOM 664 O O . ARG A 1 88 ? 8.989 -16.668 -7.165 1.00 82.62 88 ARG A O 1
ATOM 671 N N . SER A 1 89 ? 11.146 -17.019 -7.668 1.00 83.38 89 SER A N 1
ATOM 672 C CA . SER A 1 89 ? 11.486 -17.528 -6.328 1.00 83.38 89 SER A CA 1
ATOM 673 C C . SER A 1 89 ? 11.343 -16.487 -5.213 1.00 83.38 89 SER A C 1
ATOM 675 O O . SER A 1 89 ? 11.330 -16.864 -4.047 1.00 83.38 89 SER A O 1
ATOM 677 N N . LEU A 1 90 ? 11.201 -15.200 -5.554 1.00 78.25 90 LEU A N 1
ATOM 678 C CA . LEU A 1 90 ? 10.885 -14.140 -4.594 1.00 78.25 90 LEU A CA 1
ATOM 679 C C . LEU A 1 90 ? 9.410 -14.153 -4.148 1.00 78.25 90 LEU A C 1
ATOM 681 O O . LEU A 1 90 ? 9.068 -13.465 -3.193 1.00 78.25 90 LEU A O 1
ATOM 685 N N . PHE A 1 91 ? 8.539 -14.925 -4.813 1.00 80.25 91 PHE A N 1
ATOM 686 C CA . PHE A 1 91 ? 7.095 -14.963 -4.557 1.00 80.25 91 PHE A CA 1
ATOM 687 C C . PHE A 1 91 ? 6.634 -16.395 -4.225 1.00 80.25 91 PHE A C 1
ATOM 689 O O . PHE A 1 91 ? 6.210 -17.128 -5.122 1.00 80.25 91 PHE A O 1
ATOM 696 N N . PRO A 1 92 ? 6.707 -16.825 -2.952 1.00 73.62 92 PRO A N 1
ATOM 697 C CA . PRO A 1 92 ? 6.484 -18.223 -2.574 1.00 73.62 92 PRO A CA 1
ATOM 698 C C . PRO A 1 92 ? 5.034 -18.709 -2.745 1.00 73.62 92 PRO A C 1
ATOM 700 O O . PRO A 1 92 ? 4.814 -19.901 -2.949 1.00 73.62 92 PRO A O 1
ATOM 703 N N . ASP A 1 93 ? 4.044 -17.818 -2.679 1.00 79.81 93 ASP A N 1
ATOM 704 C CA . ASP A 1 93 ? 2.614 -18.167 -2.611 1.00 79.81 93 ASP A CA 1
ATOM 705 C C . ASP A 1 93 ? 1.707 -17.286 -3.497 1.00 79.81 93 ASP A C 1
ATOM 707 O O . ASP A 1 93 ? 0.484 -17.334 -3.380 1.00 79.81 93 ASP A O 1
ATOM 711 N N . TRP A 1 94 ? 2.290 -16.493 -4.405 1.00 76.69 94 TRP A N 1
ATOM 712 C CA . TRP A 1 94 ? 1.581 -15.542 -5.283 1.00 76.69 94 TRP A CA 1
ATOM 713 C C . TRP A 1 94 ? 0.732 -14.486 -4.554 1.00 76.69 94 TRP A C 1
ATOM 715 O O . TRP A 1 94 ? -0.030 -13.764 -5.206 1.00 76.69 94 TRP A O 1
ATOM 725 N N . ALA A 1 95 ? 0.869 -14.367 -3.231 1.00 85.38 95 ALA A N 1
ATOM 726 C CA . ALA A 1 95 ? 0.142 -13.398 -2.431 1.00 85.38 95 ALA A CA 1
ATOM 727 C C . ALA A 1 95 ? 0.650 -11.965 -2.670 1.00 85.38 95 ALA A C 1
ATOM 729 O O . ALA A 1 95 ? 1.561 -11.701 -3.474 1.00 85.38 95 ALA A O 1
ATOM 730 N N . ARG A 1 9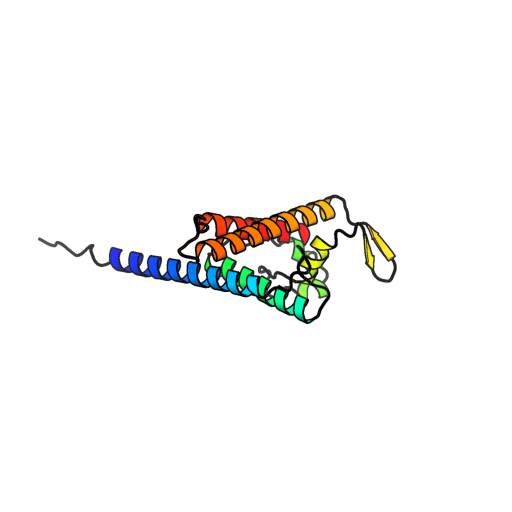6 ? 0.032 -11.012 -1.964 1.00 87.38 96 ARG A N 1
ATOM 731 C CA . ARG A 1 96 ? 0.614 -9.676 -1.825 1.00 87.38 96 ARG A CA 1
ATOM 732 C C . ARG A 1 96 ? 1.953 -9.847 -1.126 1.00 87.38 96 ARG A C 1
ATOM 734 O O . ARG A 1 96 ? 2.008 -10.512 -0.114 1.00 87.38 96 ARG A O 1
ATOM 741 N N . HIS A 1 97 ? 2.993 -9.275 -1.709 1.00 87.25 97 HIS A N 1
ATOM 742 C CA . HIS A 1 97 ? 4.326 -9.209 -1.120 1.00 87.25 97 HIS A CA 1
ATOM 743 C C . HIS A 1 97 ? 4.832 -7.822 -1.451 1.00 87.25 97 HIS A C 1
ATOM 745 O O . HIS A 1 97 ? 5.378 -7.609 -2.533 1.00 87.25 97 HIS A O 1
ATOM 751 N N . TYR A 1 98 ? 4.526 -6.857 -0.588 1.00 91.19 98 TYR A N 1
ATOM 752 C CA . TYR A 1 98 ? 4.964 -5.483 -0.789 1.00 91.19 98 TYR A CA 1
ATOM 753 C C . TYR A 1 98 ? 6.454 -5.389 -0.463 1.00 91.19 98 TYR A C 1
ATOM 755 O O . TYR A 1 98 ? 6.874 -5.673 0.658 1.00 91.19 98 TYR A O 1
ATOM 763 N N . ARG A 1 99 ? 7.267 -5.015 -1.453 1.00 89.06 99 ARG A N 1
ATOM 764 C CA . ARG A 1 99 ? 8.727 -4.961 -1.329 1.00 89.06 99 ARG A CA 1
ATOM 765 C C . ARG A 1 99 ? 9.242 -3.524 -1.358 1.00 89.06 99 ARG A C 1
ATOM 767 O O . ARG A 1 99 ? 8.754 -2.691 -2.117 1.00 89.06 99 ARG A O 1
ATOM 774 N N . VAL A 1 100 ? 10.261 -3.260 -0.543 1.00 88.12 100 VAL A N 1
ATOM 775 C CA . VAL A 1 100 ? 10.891 -1.935 -0.420 1.00 88.12 100 VAL A CA 1
ATOM 776 C C . VAL A 1 100 ? 11.474 -1.466 -1.753 1.00 88.12 100 VAL A C 1
ATOM 778 O O . VAL A 1 100 ? 11.314 -0.305 -2.103 1.00 88.12 100 VAL A O 1
ATOM 781 N N . ASP A 1 101 ? 12.088 -2.365 -2.524 1.00 83.38 101 ASP A N 1
ATOM 782 C CA . ASP A 1 101 ? 12.691 -2.040 -3.821 1.00 83.38 101 ASP A CA 1
ATOM 783 C C . ASP A 1 101 ? 11.652 -1.634 -4.873 1.00 83.38 101 ASP A C 1
ATOM 785 O O . ASP A 1 101 ? 11.915 -0.740 -5.669 1.00 83.38 101 ASP A O 1
ATOM 789 N N . VAL A 1 102 ? 10.458 -2.235 -4.856 1.00 87.44 102 VAL A N 1
ATOM 790 C CA . VAL A 1 102 ? 9.353 -1.836 -5.743 1.00 87.44 102 VAL A CA 1
ATOM 791 C C . VAL A 1 102 ? 8.848 -0.441 -5.375 1.00 87.44 102 VAL A C 1
ATOM 793 O O . VAL A 1 102 ? 8.658 0.396 -6.257 1.00 87.44 102 VAL A O 1
ATOM 796 N N . LEU A 1 103 ? 8.680 -0.159 -4.077 1.00 88.25 103 LEU A N 1
ATOM 797 C CA . LEU A 1 103 ? 8.302 1.180 -3.626 1.00 88.25 103 LEU A CA 1
ATOM 798 C C . LEU A 1 103 ? 9.373 2.210 -4.013 1.00 88.25 103 LEU A C 1
ATOM 800 O O . LEU A 1 103 ? 9.039 3.223 -4.622 1.00 88.25 103 LEU A O 1
ATOM 804 N N . ALA A 1 104 ? 10.648 1.924 -3.740 1.00 84.62 104 ALA A N 1
ATOM 805 C CA . ALA A 1 104 ? 11.772 2.787 -4.099 1.00 84.62 104 ALA A CA 1
ATOM 806 C C . ALA A 1 104 ? 11.823 3.058 -5.611 1.00 84.62 104 ALA A C 1
ATOM 808 O O . ALA A 1 104 ? 11.882 4.215 -6.020 1.00 84.62 104 ALA A O 1
ATOM 809 N N . ALA A 1 105 ? 11.679 2.018 -6.441 1.00 82.44 105 ALA A N 1
ATOM 810 C CA . ALA A 1 105 ? 11.653 2.144 -7.898 1.00 82.44 105 ALA A CA 1
ATOM 811 C C . ALA A 1 105 ? 10.519 3.054 -8.399 1.00 82.44 105 ALA A C 1
ATOM 813 O O . ALA A 1 105 ? 10.690 3.767 -9.387 1.00 82.44 105 ALA A O 1
ATOM 814 N N . SER A 1 106 ? 9.368 3.062 -7.719 1.00 85.75 106 SER A N 1
ATOM 815 C CA . SER A 1 106 ? 8.253 3.944 -8.084 1.00 85.75 106 SER A CA 1
ATOM 816 C C . SER A 1 106 ? 8.475 5.411 -7.694 1.00 85.75 106 SER A C 1
ATOM 818 O O . SER A 1 106 ? 7.973 6.300 -8.381 1.00 85.75 106 SER A O 1
ATOM 820 N N . THR A 1 107 ? 9.250 5.678 -6.637 1.00 80.25 107 THR A N 1
ATOM 821 C CA . THR A 1 107 ? 9.660 7.037 -6.229 1.00 80.25 107 THR A CA 1
ATOM 822 C C . THR A 1 107 ? 10.737 7.586 -7.148 1.00 80.25 107 THR A C 1
ATOM 824 O O . TH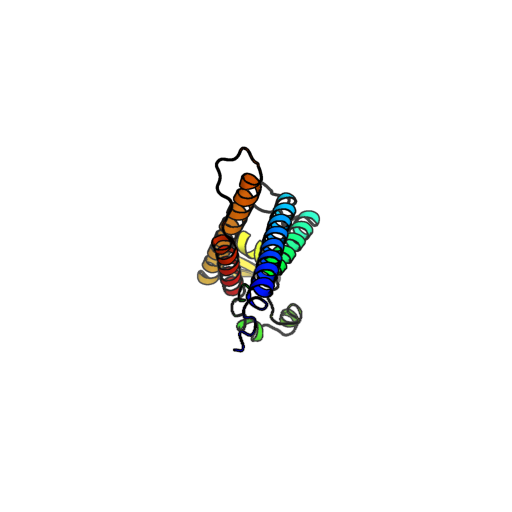R A 1 107 ? 10.769 8.770 -7.470 1.00 80.25 107 THR A O 1
ATOM 827 N N . GLU A 1 108 ? 11.633 6.703 -7.567 1.00 71.06 108 GLU A N 1
ATOM 828 C CA . GLU A 1 108 ? 12.826 7.051 -8.309 1.00 71.06 108 GLU A CA 1
ATOM 829 C C . GLU A 1 108 ? 12.532 7.638 -9.693 1.00 71.06 108 GLU A C 1
ATOM 831 O O . GLU A 1 108 ? 13.403 8.316 -10.228 1.00 71.06 108 GLU A O 1
ATOM 836 N N . GLN A 1 109 ? 11.324 7.432 -10.252 1.00 60.28 109 GLN A N 1
ATOM 837 C CA . GLN A 1 109 ? 10.850 7.973 -11.542 1.00 60.28 109 GLN A CA 1
ATOM 838 C C . GLN A 1 109 ? 11.934 8.002 -12.628 1.00 60.28 109 GLN A C 1
ATOM 840 O O . GLN A 1 109 ? 11.940 8.861 -13.518 1.00 60.28 109 GLN A O 1
ATOM 845 N N . HIS A 1 110 ? 12.899 7.083 -12.546 1.00 53.09 110 HIS A N 1
ATOM 846 C CA . HIS A 1 110 ? 14.061 7.156 -13.386 1.00 53.09 110 HIS A CA 1
ATOM 847 C C . HIS A 1 110 ? 13.556 6.743 -14.750 1.00 53.09 110 HIS A C 1
ATOM 849 O O . HIS A 1 110 ? 13.330 5.567 -15.022 1.00 53.09 110 HIS A O 1
ATOM 855 N N . SER A 1 111 ? 13.403 7.736 -15.626 1.00 54.91 111 SER A N 1
ATOM 856 C CA . SER A 1 111 ? 13.149 7.534 -17.049 1.00 54.91 111 SER A CA 1
ATOM 857 C C . SER A 1 111 ? 14.130 6.545 -17.673 1.00 54.91 111 SER A C 1
ATOM 859 O O . SER A 1 111 ? 13.873 6.143 -18.796 1.00 54.91 111 SER A O 1
ATOM 861 N N . ALA A 1 112 ? 15.192 6.118 -16.965 1.00 54.91 112 ALA A N 1
ATOM 862 C CA . ALA A 1 112 ? 15.857 4.853 -17.207 1.00 54.91 112 ALA A CA 1
ATOM 863 C C . ALA A 1 112 ? 16.428 4.108 -15.991 1.00 54.91 112 ALA A C 1
ATOM 865 O O . ALA A 1 112 ? 17.028 4.705 -15.104 1.00 54.91 112 ALA A O 1
ATOM 866 N N . ILE A 1 113 ? 16.391 2.778 -16.057 1.00 58.88 113 ILE A N 1
ATOM 867 C CA . ILE A 1 113 ? 17.139 1.873 -15.176 1.00 58.88 113 ILE A CA 1
ATOM 868 C C . ILE A 1 113 ? 18.505 1.540 -15.789 1.00 58.88 113 ILE A C 1
ATOM 870 O O . ILE A 1 113 ? 18.614 1.325 -16.996 1.00 58.88 113 ILE A O 1
ATOM 874 N N . HIS A 1 114 ? 19.560 1.482 -14.972 1.00 51.12 114 HIS A N 1
ATOM 875 C CA . HIS A 1 114 ? 20.879 1.033 -15.423 1.00 51.12 114 HIS A CA 1
ATOM 876 C C . HIS A 1 114 ? 21.073 -0.452 -15.111 1.00 51.12 114 HIS A C 1
ATOM 878 O O . HIS A 1 114 ? 21.136 -0.840 -13.946 1.00 51.12 114 HIS A O 1
ATOM 884 N N . VAL A 1 115 ? 21.211 -1.285 -16.141 1.00 55.69 115 VAL A N 1
ATOM 885 C CA . VAL A 1 115 ? 21.465 -2.725 -15.996 1.00 55.69 115 VAL A CA 1
ATOM 886 C C . VAL A 1 115 ? 22.810 -3.037 -16.637 1.00 55.69 115 VAL A C 1
ATOM 888 O O . VAL A 1 115 ? 22.990 -2.826 -17.829 1.00 55.69 115 VAL A O 1
ATOM 891 N N . ASN A 1 116 ? 23.775 -3.518 -15.847 1.00 65.38 116 ASN A N 1
ATOM 892 C CA . ASN A 1 116 ? 25.141 -3.830 -16.304 1.00 65.38 116 ASN A CA 1
ATOM 893 C C . ASN A 1 116 ? 25.886 -2.663 -16.991 1.00 65.38 116 ASN A C 1
ATOM 895 O O . ASN A 1 116 ? 26.786 -2.895 -17.793 1.00 65.38 116 ASN A O 1
ATOM 899 N N . GLY A 1 117 ? 25.539 -1.414 -16.662 1.00 66.62 117 GLY A N 1
ATOM 900 C CA . GLY A 1 117 ? 26.124 -0.212 -17.272 1.00 66.62 117 GLY A CA 1
ATOM 901 C C . GLY A 1 117 ? 25.341 0.342 -18.467 1.00 66.62 117 GLY A C 1
ATOM 902 O O . GLY A 1 117 ? 25.644 1.447 -18.910 1.00 66.62 117 GLY A O 1
ATOM 903 N N . ASP A 1 118 ? 24.305 -0.360 -18.930 1.00 48.66 118 ASP A N 1
ATOM 904 C CA . ASP A 1 118 ? 23.432 0.096 -20.010 1.00 48.66 118 ASP A CA 1
ATOM 905 C C . ASP A 1 118 ? 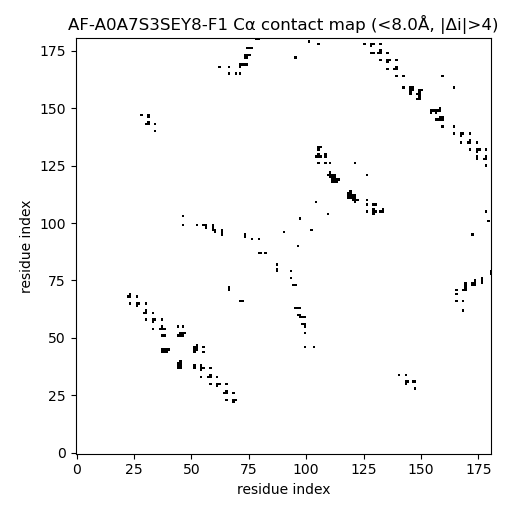22.193 0.808 -19.457 1.00 48.66 118 ASP A C 1
ATOM 907 O O . ASP A 1 118 ? 21.542 0.320 -18.532 1.00 48.66 118 ASP A O 1
ATOM 911 N N . LYS A 1 119 ? 21.861 1.968 -20.035 1.00 68.31 119 LYS A N 1
ATOM 912 C CA . LYS A 1 119 ? 20.672 2.767 -19.707 1.00 68.31 119 LYS A CA 1
ATOM 913 C C . LYS A 1 119 ? 19.457 2.221 -20.467 1.00 68.31 119 LYS A C 1
ATOM 915 O O . LYS A 1 119 ? 19.432 2.277 -21.693 1.00 68.31 119 LYS A O 1
ATOM 920 N N . PHE A 1 120 ? 18.434 1.760 -19.755 1.00 63.41 120 PHE A N 1
ATOM 921 C CA . PHE A 1 120 ? 17.164 1.297 -20.321 1.00 63.41 120 PHE A CA 1
ATOM 922 C C . PHE A 1 120 ? 16.046 2.256 -19.968 1.00 63.41 120 PHE A C 1
ATOM 924 O O . PHE A 1 120 ? 15.687 2.349 -18.798 1.00 63.41 120 PHE A O 1
ATOM 931 N N . GLU A 1 121 ? 15.485 2.944 -20.961 1.00 68.00 121 GLU A N 1
ATOM 932 C CA . GLU A 1 121 ? 14.405 3.889 -20.700 1.00 68.00 121 GLU A CA 1
ATOM 933 C C . GLU A 1 121 ? 13.095 3.183 -20.336 1.00 68.00 121 GLU A C 1
ATOM 935 O O . GLU A 1 121 ? 12.676 2.244 -21.018 1.00 68.00 121 GLU A O 1
ATOM 940 N N . LEU A 1 122 ? 12.462 3.617 -19.242 1.00 68.25 122 LEU A N 1
ATOM 941 C CA . LEU A 1 122 ? 11.157 3.099 -18.840 1.00 68.25 122 LEU A CA 1
ATOM 942 C C . LEU A 1 122 ? 10.101 3.551 -19.850 1.00 68.25 122 LEU A C 1
ATOM 944 O O . LEU A 1 122 ? 10.124 4.684 -20.337 1.00 68.25 122 LEU A O 1
ATOM 948 N N . SER A 1 123 ? 9.155 2.666 -20.165 1.00 79.19 123 SER A N 1
ATOM 949 C CA . SER A 1 123 ? 8.043 3.029 -21.040 1.00 79.19 123 SER A CA 1
ATOM 950 C C . SER A 1 123 ? 7.185 4.125 -20.384 1.00 79.19 123 SER A C 1
ATOM 952 O O . SER A 1 123 ? 7.082 4.173 -19.155 1.00 79.19 123 SER A O 1
ATOM 954 N N . PRO A 1 124 ? 6.505 4.982 -21.169 1.00 80.56 124 PRO A N 1
ATOM 955 C CA . PRO A 1 124 ? 5.556 5.954 -20.620 1.00 80.56 124 PRO A CA 1
ATOM 956 C C . PRO A 1 124 ? 4.468 5.308 -19.747 1.00 80.56 124 PRO A C 1
ATOM 958 O O . PRO A 1 124 ? 3.994 5.912 -18.791 1.00 80.56 124 PRO A O 1
ATOM 961 N N . GLU A 1 125 ? 4.100 4.064 -20.060 1.00 85.06 125 GLU A N 1
ATOM 962 C CA . GLU A 1 125 ? 3.163 3.256 -19.277 1.00 85.06 125 GLU A CA 1
ATOM 963 C C . GLU A 1 125 ? 3.729 2.900 -17.892 1.00 85.06 125 GLU A C 1
ATOM 965 O O . GLU A 1 125 ? 3.054 3.116 -16.889 1.00 85.06 125 GLU A O 1
ATOM 970 N N . ALA A 1 126 ? 4.985 2.446 -17.814 1.00 80.75 126 ALA A N 1
ATOM 971 C CA . ALA A 1 126 ? 5.645 2.142 -16.543 1.00 80.75 126 ALA A CA 1
ATOM 972 C C . ALA A 1 126 ? 5.803 3.392 -15.660 1.00 80.75 126 ALA A C 1
ATOM 974 O O . ALA A 1 126 ? 5.585 3.327 -14.450 1.00 80.75 126 ALA A O 1
ATOM 975 N N . VAL A 1 127 ? 6.115 4.543 -16.268 1.00 84.19 127 VAL A N 1
ATOM 976 C CA . VAL A 1 127 ? 6.156 5.834 -15.561 1.00 84.19 127 VAL A CA 1
ATOM 977 C C . VAL A 1 127 ? 4.775 6.183 -14.995 1.00 84.19 127 VAL A C 1
ATOM 979 O O . VAL A 1 127 ? 4.665 6.474 -13.806 1.00 84.19 127 VAL A O 1
ATOM 982 N N . GLY A 1 128 ? 3.712 6.072 -15.800 1.00 88.25 128 GLY A N 1
ATOM 983 C CA . GLY A 1 128 ? 2.341 6.342 -15.350 1.00 88.25 128 GLY A CA 1
ATOM 984 C C . GLY A 1 128 ? 1.856 5.398 -14.240 1.00 88.25 128 GLY A C 1
ATOM 985 O O . GLY A 1 128 ? 1.164 5.826 -13.311 1.00 88.25 128 GLY A O 1
ATOM 986 N N . HIS A 1 129 ? 2.248 4.120 -14.274 1.00 91.31 129 HIS A N 1
ATOM 987 C CA . HIS A 1 129 ? 1.982 3.193 -13.171 1.00 91.31 129 HIS A CA 1
ATOM 988 C C . HIS A 1 129 ? 2.742 3.583 -11.893 1.00 91.31 129 HIS A C 1
ATOM 990 O O . HIS A 1 129 ? 2.169 3.502 -10.806 1.00 91.31 129 HIS A O 1
ATOM 996 N N . GLY A 1 130 ? 3.984 4.063 -12.015 1.00 89.75 130 GLY A N 1
ATOM 997 C CA . GLY A 1 130 ? 4.773 4.570 -10.889 1.00 89.75 130 GLY A CA 1
ATOM 998 C C . GLY A 1 130 ? 4.126 5.789 -10.230 1.00 89.75 130 GLY A C 1
ATOM 999 O O . GLY A 1 130 ? 3.939 5.805 -9.015 1.00 89.75 130 GLY A O 1
ATOM 1000 N N . GLU A 1 131 ? 3.684 6.768 -11.023 1.00 90.69 131 GLU A N 1
ATOM 1001 C CA . GLU A 1 131 ? 2.933 7.935 -10.534 1.00 90.69 131 GLU A CA 1
ATOM 1002 C C . GLU A 1 131 ? 1.637 7.525 -9.823 1.00 90.69 131 GLU A C 1
ATOM 1004 O O . GLU A 1 131 ? 1.323 8.025 -8.742 1.00 90.69 131 GLU A O 1
ATOM 1009 N N . THR A 1 132 ? 0.905 6.567 -10.397 1.00 94.31 132 THR A N 1
ATOM 1010 C CA . THR A 1 132 ? -0.330 6.039 -9.800 1.00 94.31 132 THR A CA 1
ATOM 1011 C C . THR A 1 132 ? -0.055 5.364 -8.454 1.00 94.31 132 THR A C 1
ATOM 1013 O O . THR A 1 132 ? -0.813 5.558 -7.500 1.00 94.31 132 THR A O 1
ATOM 1016 N N . LEU A 1 133 ? 1.037 4.599 -8.348 1.00 94.38 133 LEU A N 1
ATOM 1017 C CA . LEU A 1 133 ? 1.462 3.970 -7.099 1.00 94.38 133 LEU A CA 1
ATOM 1018 C C . LEU A 1 133 ? 1.853 5.012 -6.046 1.00 94.38 133 LEU A C 1
ATOM 1020 O O . LEU A 1 133 ? 1.386 4.927 -4.912 1.00 94.38 133 LEU A O 1
ATOM 1024 N N . GLN A 1 134 ? 2.624 6.031 -6.422 1.00 92.31 134 GLN A N 1
ATOM 1025 C CA . GLN A 1 134 ? 3.016 7.118 -5.521 1.00 92.31 134 GLN A CA 1
ATOM 1026 C C . GLN A 1 134 ? 1.811 7.927 -5.026 1.00 92.31 134 GLN A C 1
ATOM 1028 O O . GLN A 1 134 ? 1.726 8.255 -3.842 1.00 92.31 134 GLN A O 1
ATOM 1033 N N . GLN A 1 135 ? 0.829 8.182 -5.892 1.00 93.62 135 GLN A N 1
ATOM 1034 C CA . GLN A 1 135 ? -0.413 8.844 -5.502 1.00 93.62 135 GLN A CA 1
ATOM 1035 C C . GLN A 1 135 ? -1.222 7.992 -4.510 1.00 93.62 135 GLN A C 1
ATOM 1037 O O . GLN A 1 135 ? -1.670 8.497 -3.480 1.00 93.62 135 GLN A O 1
ATOM 1042 N N . ALA A 1 136 ? -1.385 6.692 -4.781 1.00 95.88 136 ALA A N 1
ATOM 1043 C CA . ALA A 1 136 ? -2.090 5.782 -3.878 1.00 95.88 136 ALA A CA 1
ATOM 1044 C C . ALA A 1 136 ? -1.374 5.637 -2.523 1.00 95.88 136 ALA A C 1
ATOM 1046 O O . ALA A 1 136 ? -2.025 5.583 -1.477 1.00 95.88 136 ALA A O 1
ATOM 1047 N N . TRP A 1 137 ? -0.040 5.621 -2.535 1.00 93.88 137 TRP A N 1
ATOM 1048 C CA . TRP A 1 137 ? 0.794 5.640 -1.337 1.00 93.88 137 TRP A CA 1
ATOM 1049 C C . TRP A 1 137 ? 0.588 6.915 -0.517 1.00 93.88 137 TRP A C 1
ATOM 1051 O O . TRP A 1 137 ? 0.298 6.839 0.676 1.00 93.88 137 TRP A O 1
ATOM 1061 N N . ALA A 1 138 ? 0.659 8.087 -1.151 1.00 91.75 138 ALA A N 1
ATOM 1062 C CA . ALA A 1 138 ? 0.445 9.368 -0.486 1.00 91.75 138 ALA A CA 1
ATOM 1063 C C . ALA A 1 138 ? -0.963 9.477 0.127 1.00 91.75 138 ALA A C 1
ATOM 1065 O O . ALA A 1 138 ? -1.104 9.927 1.265 1.00 91.75 138 ALA A O 1
ATOM 1066 N N . GLU A 1 139 ? -2.002 9.021 -0.585 1.00 93.44 139 GLU A N 1
ATOM 1067 C CA . GLU A 1 139 ? -3.380 8.972 -0.073 1.00 93.44 139 GLU A CA 1
ATOM 1068 C C . GLU A 1 139 ? -3.505 8.095 1.177 1.00 93.44 139 GLU A C 1
ATOM 1070 O O . GLU A 1 139 ? -4.143 8.492 2.157 1.00 93.44 139 GLU A O 1
ATOM 1075 N N . LEU A 1 140 ? -2.882 6.914 1.164 1.00 94.12 140 LEU A N 1
ATOM 1076 C CA . LEU A 1 140 ? -2.861 6.010 2.309 1.00 94.12 140 LEU A CA 1
ATOM 1077 C C . LEU A 1 140 ? -2.141 6.648 3.507 1.00 94.12 140 LEU A C 1
ATOM 1079 O O . LEU A 1 140 ? -2.685 6.656 4.610 1.00 94.12 140 LEU A O 1
ATOM 1083 N N . CYS A 1 141 ? -0.952 7.217 3.298 1.00 91.94 141 CYS A N 1
ATOM 1084 C CA . CYS A 1 141 ? -0.178 7.882 4.347 1.00 91.94 141 CYS A CA 1
ATOM 1085 C C . CYS A 1 141 ? -0.944 9.068 4.952 1.00 91.94 141 CYS A C 1
ATOM 1087 O O . CYS A 1 141 ? -1.029 9.194 6.172 1.00 91.94 141 CYS A O 1
ATOM 1089 N N . ALA A 1 142 ? -1.587 9.897 4.123 1.00 91.00 142 ALA A N 1
ATOM 1090 C CA . ALA A 1 142 ? -2.432 10.995 4.590 1.00 91.00 142 ALA A CA 1
ATOM 1091 C C . ALA A 1 142 ? -3.634 10.498 5.413 1.00 91.00 142 ALA A C 1
ATOM 1093 O O . ALA A 1 142 ? -4.006 11.116 6.413 1.00 91.00 142 ALA A O 1
ATOM 1094 N N . MET A 1 143 ? -4.233 9.368 5.026 1.00 93.75 143 MET A N 1
ATOM 1095 C CA . MET A 1 143 ? -5.308 8.732 5.789 1.00 93.75 143 MET A CA 1
ATOM 1096 C C . MET A 1 143 ? -4.818 8.238 7.156 1.00 93.75 143 MET A C 1
ATOM 1098 O O . MET A 1 143 ? -5.499 8.470 8.153 1.00 93.75 143 MET A O 1
ATOM 1102 N N . ILE A 1 144 ? -3.626 7.645 7.225 1.00 91.56 144 ILE A N 1
ATOM 1103 C CA . ILE A 1 144 ? -3.014 7.206 8.487 1.00 91.56 144 ILE A CA 1
ATOM 1104 C C . ILE A 1 144 ? -2.707 8.402 9.394 1.00 91.56 144 ILE A C 1
ATOM 1106 O O . ILE A 1 144 ? -3.037 8.373 10.575 1.00 91.56 144 ILE A O 1
ATOM 1110 N N . VAL A 1 145 ? -2.152 9.490 8.851 1.00 89.88 145 VAL A N 1
ATOM 1111 C CA . VAL A 1 145 ? -1.942 10.736 9.611 1.00 89.88 145 VAL A CA 1
ATOM 1112 C C . VAL A 1 145 ? -3.264 11.249 10.176 1.00 89.88 145 VAL A C 1
ATOM 1114 O O . VAL A 1 145 ? -3.339 11.620 11.346 1.00 89.88 145 VAL A O 1
ATOM 1117 N N . ARG A 1 146 ? -4.330 11.234 9.369 1.00 90.44 146 ARG A N 1
ATOM 1118 C CA . ARG A 1 146 ? -5.669 11.628 9.813 1.00 90.44 146 ARG A CA 1
ATOM 1119 C C . ARG A 1 146 ? -6.200 10.729 10.930 1.00 90.44 146 ARG A C 1
ATOM 1121 O O . ARG A 1 146 ? -6.822 11.249 11.849 1.00 90.44 146 ARG A O 1
ATOM 1128 N N . TRP A 1 147 ? -5.952 9.420 10.860 1.00 89.81 147 TRP A N 1
ATOM 1129 C CA . TRP A 1 147 ? -6.283 8.483 11.934 1.00 89.81 147 TRP A CA 1
ATOM 1130 C C . TRP A 1 147 ? -5.586 8.881 13.236 1.00 89.81 147 TRP A C 1
ATOM 1132 O O . TRP A 1 147 ? -6.260 9.118 14.232 1.00 89.81 147 TRP A O 1
ATOM 1142 N N . SER A 1 148 ? -4.264 9.069 13.202 1.00 87.81 148 SER A N 1
ATOM 1143 C CA . SER A 1 148 ? -3.479 9.463 14.379 1.00 87.81 148 SER A CA 1
ATOM 1144 C C . SER A 1 148 ? -3.939 10.788 14.989 1.00 87.81 148 SER A C 1
ATOM 1146 O O . SER A 1 148 ? -3.957 10.932 16.206 1.00 87.81 148 SER A O 1
ATOM 1148 N N . LEU A 1 149 ? -4.326 11.760 14.154 1.00 87.44 149 LEU A N 1
ATOM 1149 C CA . LEU A 1 149 ? -4.845 13.050 14.616 1.00 87.44 149 LEU A CA 1
ATOM 1150 C C . LEU A 1 149 ? -6.257 12.954 15.199 1.00 87.44 149 LEU A C 1
ATOM 1152 O O . LEU A 1 149 ? -6.614 13.785 16.024 1.00 87.44 149 LEU A O 1
ATOM 1156 N N . ALA A 1 150 ? -7.075 12.002 14.752 1.00 85.81 150 ALA A N 1
ATOM 1157 C CA . ALA A 1 150 ? -8.424 11.793 15.276 1.00 85.81 150 ALA A CA 1
ATOM 1158 C C . ALA A 1 150 ? -8.428 11.029 16.611 1.00 85.81 150 ALA A C 1
ATOM 1160 O O . ALA A 1 150 ? -9.412 11.090 17.340 1.00 85.81 150 ALA A O 1
ATOM 1161 N N . SER A 1 151 ? -7.337 10.328 16.935 1.00 75.50 151 SER A N 1
ATOM 1162 C CA . SER A 1 151 ? -7.132 9.681 18.237 1.00 75.50 151 SER A CA 1
ATOM 1163 C C . SER A 1 151 ? -6.871 10.672 19.382 1.00 75.50 151 SER A C 1
ATOM 1165 O O . SER A 1 151 ? -6.876 10.266 20.541 1.00 75.50 151 SER A O 1
ATOM 1167 N N . ASP A 1 152 ? -6.636 11.954 19.082 1.00 78.00 152 ASP A N 1
ATOM 1168 C CA . ASP A 1 152 ? -6.533 13.025 20.076 1.00 78.00 152 ASP A CA 1
ATOM 1169 C C . ASP A 1 152 ? -7.932 13.598 20.373 1.00 78.00 152 ASP A C 1
ATOM 1171 O O . ASP A 1 152 ? -8.579 14.158 19.485 1.00 78.00 152 ASP A O 1
ATOM 1175 N N . ASP A 1 153 ? -8.387 13.487 21.628 1.00 67.25 153 ASP A N 1
ATOM 1176 C CA . ASP A 1 153 ? -9.716 13.922 22.110 1.00 67.25 153 ASP A CA 1
ATOM 1177 C C . ASP A 1 153 ? -10.033 15.406 21.828 1.00 67.25 153 ASP A C 1
ATOM 1179 O O . ASP A 1 153 ? -11.185 15.839 21.918 1.00 67.25 153 ASP A O 1
ATOM 1183 N N . THR A 1 154 ? -9.024 16.214 21.496 1.00 73.81 154 THR A N 1
ATOM 1184 C CA . THR A 1 154 ? -9.170 17.648 21.203 1.00 73.81 154 THR A CA 1
ATOM 1185 C C . THR A 1 154 ? -9.337 17.972 19.715 1.00 73.81 154 THR A C 1
ATOM 1187 O O . THR A 1 154 ? -9.583 19.127 19.351 1.00 73.81 154 THR A O 1
ATOM 1190 N N . SER A 1 155 ? -9.219 16.972 18.841 1.00 74.25 155 SER A N 1
ATOM 1191 C CA . SER A 1 155 ? -9.156 17.161 17.397 1.00 74.25 155 SER A CA 1
ATOM 1192 C C . SER A 1 155 ? -10.544 17.284 16.754 1.00 74.25 155 SER A C 1
ATOM 1194 O O . SER A 1 155 ? -11.403 16.425 16.949 1.00 74.25 155 SER A O 1
ATOM 1196 N N . PRO A 1 156 ? -10.792 18.301 15.904 1.00 75.69 156 PRO A N 1
ATOM 1197 C CA . PRO A 1 156 ? -12.030 18.398 15.127 1.00 75.69 156 PRO A CA 1
ATOM 1198 C C . PRO A 1 156 ? -12.061 17.424 13.932 1.00 75.69 156 PRO A C 1
ATOM 1200 O O . PRO A 1 156 ? -12.989 17.461 13.121 1.00 75.69 156 PRO A O 1
ATOM 1203 N N . VAL A 1 157 ? -11.022 16.603 13.763 1.00 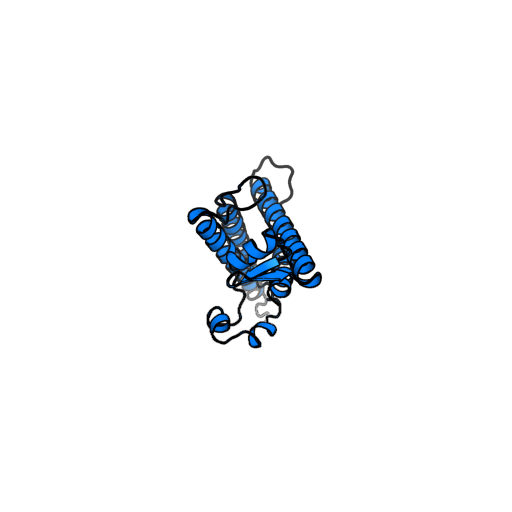82.94 157 VAL A N 1
ATOM 1204 C CA . VAL A 1 157 ? -10.821 15.741 12.601 1.00 82.94 157 VAL A CA 1
ATOM 1205 C C . VAL A 1 157 ? -11.580 14.429 12.774 1.00 82.94 157 VAL A C 1
ATOM 1207 O O . VAL A 1 157 ? -11.402 13.708 13.748 1.00 82.94 157 VAL A O 1
ATOM 1210 N N . SER A 1 158 ? -12.411 14.085 11.789 1.00 84.62 158 SER A N 1
ATOM 1211 C CA . SER A 1 158 ? -13.136 12.814 11.794 1.00 84.62 158 SER A CA 1
ATOM 1212 C C . SER A 1 158 ? -12.200 11.636 11.496 1.00 84.62 158 SER A C 1
ATOM 1214 O O . SER A 1 158 ? -11.466 11.646 10.496 1.00 84.62 158 SER A O 1
ATOM 1216 N N . CYS A 1 159 ? -12.269 10.614 12.354 1.00 87.12 159 CYS A N 1
ATOM 1217 C CA . CYS A 1 159 ? -11.562 9.348 12.183 1.00 87.12 159 CYS A CA 1
ATOM 1218 C C . CYS A 1 159 ? -11.957 8.677 10.851 1.00 87.12 159 CYS A C 1
ATOM 1220 O O . CYS A 1 159 ? -13.147 8.662 10.512 1.00 87.12 159 CYS A O 1
ATOM 1222 N N . PRO A 1 160 ? -10.998 8.143 10.070 1.00 90.31 160 PRO A N 1
ATOM 1223 C CA . PRO A 1 160 ? -11.312 7.390 8.863 1.00 90.31 160 PRO A CA 1
ATOM 1224 C C . PRO A 1 160 ? -12.282 6.236 9.133 1.00 90.31 160 PRO A C 1
ATOM 1226 O O . PRO A 1 160 ? -12.123 5.445 10.057 1.00 90.31 160 PRO A O 1
ATOM 1229 N N . THR A 1 161 ? -13.290 6.103 8.283 1.00 91.38 161 THR A N 1
ATOM 1230 C CA . THR A 1 161 ? -14.209 4.969 8.310 1.00 91.38 161 THR A CA 1
ATOM 1231 C C . THR A 1 161 ? -13.522 3.702 7.805 1.00 91.38 161 THR A C 1
ATOM 1233 O O . THR A 1 161 ? -12.620 3.747 6.966 1.00 91.38 161 THR A O 1
ATOM 1236 N N . ARG A 1 162 ? -14.031 2.536 8.219 1.00 90.75 162 ARG A N 1
ATOM 1237 C CA . ARG A 1 162 ? -13.605 1.231 7.682 1.00 90.75 162 ARG A CA 1
ATOM 1238 C C . ARG A 1 162 ? -13.581 1.212 6.148 1.00 90.75 162 ARG A C 1
ATOM 1240 O O . ARG A 1 162 ? -12.644 0.689 5.554 1.00 90.75 162 ARG A O 1
ATOM 1247 N N . SER A 1 163 ? -14.603 1.792 5.509 1.00 92.69 163 SER A N 1
ATOM 1248 C CA . SER A 1 163 ? -14.705 1.867 4.046 1.00 92.69 163 SER A CA 1
ATOM 1249 C C . SER A 1 163 ? -13.537 2.649 3.445 1.00 92.69 163 SER A C 1
ATOM 1251 O O . SER A 1 163 ? -12.891 2.162 2.522 1.00 92.69 163 SER A O 1
ATOM 1253 N N . GLU A 1 164 ? -13.200 3.812 4.007 1.00 93.25 164 GLU A N 1
ATOM 1254 C CA . GLU A 1 164 ? -12.057 4.616 3.559 1.00 93.25 164 GLU A CA 1
ATOM 1255 C C . GLU A 1 164 ? -10.735 3.858 3.683 1.00 93.25 164 GLU A C 1
ATOM 1257 O O . GLU A 1 164 ? -9.972 3.826 2.717 1.00 93.25 164 GLU A O 1
ATOM 1262 N N . VAL A 1 165 ? -10.501 3.187 4.817 1.00 93.50 165 VAL A N 1
ATOM 1263 C CA . VAL A 1 165 ? -9.299 2.364 5.022 1.00 93.50 165 VAL A CA 1
ATOM 1264 C C . VAL A 1 165 ? -9.236 1.243 3.982 1.00 93.50 165 VAL A C 1
ATOM 1266 O O . VAL A 1 165 ? -8.237 1.101 3.278 1.00 93.50 165 VAL A O 1
ATOM 1269 N N . THR A 1 166 ? -10.321 0.478 3.815 1.00 95.31 166 THR A N 1
ATOM 1270 C CA . THR A 1 166 ? -10.347 -0.618 2.834 1.00 95.31 166 THR A CA 1
ATOM 1271 C C . THR A 1 166 ? -10.174 -0.128 1.399 1.00 95.31 166 THR A C 1
ATOM 1273 O O . THR A 1 166 ? -9.453 -0.759 0.631 1.00 95.31 166 THR A O 1
ATOM 1276 N N . ASN A 1 167 ? -10.759 1.015 1.036 1.00 95.69 167 ASN A N 1
ATOM 1277 C CA . ASN A 1 167 ? -10.610 1.598 -0.294 1.00 95.69 167 ASN A CA 1
ATOM 1278 C C . ASN A 1 167 ? -9.172 2.057 -0.549 1.00 95.69 167 ASN A C 1
ATOM 1280 O O . ASN A 1 167 ? -8.662 1.832 -1.644 1.00 95.69 167 ASN A O 1
ATOM 1284 N N . ALA A 1 168 ? -8.505 2.653 0.443 1.00 95.94 168 ALA A N 1
ATOM 1285 C CA . ALA A 1 168 ? -7.097 3.027 0.332 1.00 95.94 168 ALA A CA 1
ATOM 1286 C C . ALA A 1 168 ? -6.202 1.792 0.128 1.00 95.94 168 ALA A C 1
ATOM 1288 O O . ALA A 1 168 ? -5.372 1.780 -0.779 1.00 95.94 168 ALA A O 1
ATOM 1289 N N . LEU A 1 169 ? -6.434 0.718 0.895 1.00 96.19 169 LEU A N 1
ATOM 1290 C CA . LEU A 1 169 ? -5.709 -0.550 0.745 1.00 96.19 169 LEU A CA 1
ATOM 1291 C C . LEU A 1 169 ? -5.948 -1.201 -0.626 1.00 96.19 169 LEU A C 1
ATOM 1293 O O . LEU A 1 169 ? -5.002 -1.684 -1.242 1.00 96.19 169 LEU A O 1
ATOM 1297 N N . VAL A 1 170 ? -7.190 -1.189 -1.128 1.00 96.88 170 VAL A N 1
ATOM 1298 C CA . VAL A 1 170 ? -7.523 -1.682 -2.477 1.00 96.88 170 VAL A CA 1
ATOM 1299 C C . VAL A 1 170 ? -6.798 -0.863 -3.540 1.00 96.88 170 VAL A C 1
ATOM 1301 O O . VAL A 1 170 ? -6.139 -1.439 -4.403 1.00 96.88 170 VAL A O 1
ATOM 1304 N N . LYS A 1 171 ? -6.906 0.469 -3.491 1.00 97.06 171 LYS A N 1
ATOM 1305 C CA . LYS A 1 171 ? -6.258 1.358 -4.464 1.00 97.06 171 LYS A CA 1
ATOM 1306 C C . LYS A 1 171 ? -4.753 1.124 -4.513 1.00 97.06 171 LYS A C 1
ATOM 1308 O O . LYS A 1 171 ? -4.213 0.963 -5.605 1.00 97.06 171 LYS A O 1
ATOM 1313 N N . LEU A 1 172 ? -4.106 1.061 -3.347 1.00 97.00 172 LEU A N 1
ATOM 1314 C CA . LEU A 1 172 ? -2.678 0.782 -3.254 1.00 97.00 172 LEU A CA 1
ATOM 1315 C C . LEU A 1 172 ? -2.345 -0.568 -3.892 1.00 97.00 172 LEU A C 1
ATOM 1317 O O . LEU A 1 172 ? -1.464 -0.628 -4.739 1.00 97.00 172 LEU A O 1
ATOM 1321 N N . ASP A 1 173 ? -3.066 -1.635 -3.539 1.00 97.19 173 ASP A N 1
ATOM 1322 C CA . ASP A 1 173 ? -2.783 -2.988 -4.032 1.00 97.19 173 ASP A CA 1
ATOM 1323 C C . ASP A 1 173 ? -2.908 -3.101 -5.561 1.00 97.19 173 ASP A C 1
ATOM 1325 O O . ASP A 1 173 ? -2.090 -3.753 -6.210 1.00 97.19 173 ASP A O 1
ATOM 1329 N N . TYR A 1 174 ? -3.904 -2.439 -6.158 1.00 96.56 174 TYR A N 1
ATOM 1330 C CA . TYR A 1 174 ? -4.062 -2.395 -7.615 1.00 96.56 174 TYR A CA 1
ATOM 1331 C C . TYR A 1 174 ? -2.973 -1.568 -8.301 1.00 96.56 174 TYR A C 1
ATOM 1333 O O . TYR A 1 174 ? -2.440 -2.005 -9.324 1.00 96.56 174 TYR A O 1
ATOM 1341 N N . ALA A 1 175 ? -2.633 -0.398 -7.755 1.00 95.69 175 ALA A N 1
ATOM 1342 C CA . ALA A 1 175 ? -1.564 0.437 -8.296 1.00 95.69 175 ALA A CA 1
ATOM 1343 C C . ALA A 1 175 ? -0.214 -0.292 -8.230 1.00 95.69 175 ALA A C 1
ATOM 1345 O O . ALA A 1 175 ? 0.533 -0.322 -9.204 1.00 95.69 175 ALA A O 1
ATOM 1346 N N . TRP A 1 176 ? 0.034 -0.979 -7.116 1.00 94.94 176 TRP A N 1
ATOM 1347 C CA . TRP A 1 176 ? 1.213 -1.806 -6.905 1.00 94.94 176 TRP A CA 1
ATOM 1348 C C . TRP A 1 176 ? 1.288 -2.952 -7.910 1.00 94.94 176 TRP A C 1
ATOM 1350 O O . TRP A 1 176 ? 2.304 -3.138 -8.573 1.00 94.94 176 TRP A O 1
ATOM 1360 N N . ALA A 1 177 ? 0.197 -3.707 -8.062 1.00 93.25 177 ALA A N 1
ATOM 1361 C CA . ALA A 1 177 ? 0.156 -4.821 -8.998 1.00 93.25 177 ALA A CA 1
ATOM 1362 C C . ALA A 1 177 ? 0.337 -4.369 -10.455 1.00 93.25 177 ALA A C 1
ATOM 1364 O O . ALA A 1 177 ? 0.925 -5.118 -11.227 1.00 93.25 177 ALA A O 1
ATOM 1365 N N . SER A 1 178 ? -0.141 -3.173 -10.812 1.00 92.00 178 SER A N 1
ATOM 1366 C CA . SER A 1 178 ? 0.014 -2.603 -12.158 1.00 92.00 178 SER A CA 1
ATOM 1367 C C . SER A 1 178 ? 1.439 -2.120 -12.425 1.00 92.00 178 SER A C 1
ATOM 1369 O O . SER A 1 178 ? 1.932 -2.292 -13.531 1.00 92.00 178 SER A O 1
ATOM 1371 N N . PHE A 1 179 ? 2.113 -1.554 -11.420 1.00 89.88 179 PHE A N 1
ATOM 1372 C CA . PHE A 1 179 ? 3.510 -1.129 -11.540 1.00 89.88 179 PHE A CA 1
ATOM 1373 C C . PHE A 1 179 ? 4.494 -2.305 -11.598 1.00 89.88 179 PHE A C 1
ATOM 1375 O O . PHE A 1 179 ? 5.512 -2.224 -12.273 1.00 89.88 179 PHE A O 1
ATOM 1382 N N . GLU A 1 180 ? 4.188 -3.408 -10.914 1.00 86.62 180 GLU A N 1
ATOM 1383 C CA . GLU A 1 180 ? 4.990 -4.637 -10.974 1.00 86.62 180 GLU A CA 1
ATOM 1384 C C . GLU A 1 180 ? 4.901 -5.392 -12.317 1.00 86.62 180 GLU A C 1
ATOM 1386 O O . GLU A 1 180 ? 5.714 -6.292 -12.537 1.00 86.62 180 GLU A O 1
ATOM 1391 N N . HIS A 1 181 ? 3.900 -5.105 -13.158 1.00 82.06 181 HIS A N 1
ATOM 1392 C CA . HIS A 1 181 ? 3.667 -5.798 -14.431 1.00 82.06 181 HIS A CA 1
ATOM 1393 C C . HIS A 1 181 ? 4.610 -5.301 -15.531 1.00 82.06 181 HIS A C 1
ATOM 1395 O O . HIS A 1 181 ? 5.207 -6.180 -16.199 1.00 82.06 181 HIS A O 1
#

Radius of gyration: 20.33 Å; Cα contacts (8 Å, |Δi|>4): 163; chains: 1; bounding box: 74×43×44 Å

Organism: NCBI:txid141414

Mean predicted aligned error: 8.94 Å

Secondary structure (DSSP, 8-state):
-----SHHHHHHHHHHHHHHHHHHHHHHHHHHHHHTTS-EETTEE--SSHHHHHHHHHHHHHHHHHHHHTTPPPPP-GGGGGS-HHHHTT-SSSS----HHHHHHHHH--SEEEETTEEEEPPHHHHHHHHHHHHHHHHHHHHHHHHHHHTSTT--PPPPPHHHHHHHHHHHHHHHHHHT-

Sequence (181 aa):
SSVVSCQGQAQGTEAQQELLHKQEIDIVERLAEQYGRLPLDGSSTDVGSEEGCQAVGMFLSSLELAAQQMAVRAAPRTYRTTFSPNYRSLFPDWARHYRVDVLAASTEQHSAIHVNGDKFELSPEAVGHGETLQQAWAELCAMIVRWSLASDDTSPVSCPTRSEVTNALVKLDYAWASFEH

Foldseek 3Di:
DDDDDPPPPVVVVVVVVVVLVVVLVVLLVVLLVLLVLFDDPDPHTPCPDPSNQVSVQVSQVSLLVSCVSLVQDFDDQVVLVVDDPVSNVVPPDNGDDDHSVLLVVLVVLPCFDADPNDTDGDDPQLSVLSVQLVVLVSLQSVLSVLQVQCVDPPHPGDRDDSVSNSVSSNSNSNSSSSNVD

pLDDT: mean 81.7, std 13.44, range [40.97, 97.19]

Nearest PDB structures (foldseek):
  7bw0-assembly1_R  TM=2.872E-01  e=8.652E+00  Escherichia coli